Protein 9CKW (pdb70)

GO terms:
  GO:0005515 protein binding (F, IPI)
  GO:0097655 serpin family protein binding (F, IPI)

Sequence (212 aa):
IPEEYVDWRQKGAVTPVKNQGSCGSCWAFSAVVTIIEGIIKIRTGNLNEYSEQELLDCDRRSYGCNGGYPWSALQLVAQQYGIHYRNTYPYEGVVQRYCRSRREEKGPYYAAKTDGVRRQVQQPYNEGALLYSSIANNQPVSVVLEAAGKDFQQLYRRGGIFVVGPCCGNNKKVDHAVAAVGYGPNYILIKNSWGTGWGENGYIRIKRGTGNSSYGVCGLYTSSFYPVKN

Solvent-accessible surface area: 9536 Å² total; per-residue (Å²): 124,80,114,134,20,26,30,103,148,143,33,1,19,6,97,23,24,90,12,49,130,6,24,0,16,2,0,7,2,0,1,13,0,0,2,0,2,8,53,54,126,71,42,90,66,39,60,2,0,3,0,4,1,0,1,18,2,164,155,9,126,1,46,130,21,24,102,16,83,4,0,0,82,38,0,14,114,120,5,0,4,88,44,127,46,1,65,47,74,28,82,73,123,195,61,32,11,234,140,58,32,129,88,38,14,89,1,75,13,18,128,89,7,109,58,102,50,40,42,22,2,14,137,13,0,24,86,14,0,0,1,0,19,0,20,4,75,27,168,66,1,78,117,12,142,41,32,59,17,84,18,100,43,33,56,170,51,78,15,5,3,0,0,0,0,4,0,61,68,29,0,8,0,9,3,8,59,10,91,68,14,11,48,117,0,14,0,70,0,76,47,58,60,76,61,72,107,1,13,3,0,1,11,30,35,4,28,47,1,39,49,155

Foldseek 3Di:
DDQKFFVVVVVQADAAAALPQFQLQLLVLLQSQVQWVCCVVPVDGFGWASLLLLQPQPQFDRSVGGHNQSSLVVLQVARTAGCVLHPRDSGHDHNCQVVSDHHDGGFNHKDWFDFLDVVSVQVVLNVTKKKWWFACPDPCNVQAAEDADQDPADQPTDGIWIFNMAHNFWTKTAGRRALRHYPRRIHTYGDDPPGSCGRRSGRGIMMHTHHD

Radius of gyration: 15.85 Å; Cα contacts (8 Å, |Δi|>4): 559; chains: 1; bounding box: 43×38×35 Å

InterPro domains:
  IPR000169 Cysteine peptidase, cysteine active site [PS00139] (152-163)
  IPR000668 Peptidase C1A, papain C-terminal [PF00112] (134-342)
  IPR000668 Peptidase C1A, papain C-terminal [PR00705] (152-167)
  IPR000668 Peptidase C1A, papain C-terminal [PR00705] (292-302)
  IPR000668 Peptidase C1A, papain C-terminal [PR00705] (303-309)
  IPR000668 Peptidase C1A, papain C-terminal [SM00645] (134-343)
  IPR013128 Peptidase C1A [PTHR12411] (39-336)
  IPR013201 Cathepsin propeptide inhibitor domain (I29) [PF08246] (48-104)
  IPR013201 Cathepsin propeptide inhibitor domain (I29) [SM00848] (48-104)
  IPR025660 Cysteine peptidase, histidine active site [PS00639] (290-300)
  IPR025661 Cysteine peptidase, asparagine active site [PS00640] (303-322)
  IPR038765 Papain-like cysteine peptidase superfamily [SSF54001] (42-343)
  IPR039417 Papain-like cysteine endopeptidase [cd02248] (135-342)

Structure (mmCIF, N/CA/C/O backbone):
data_9CKW
#
_entry.id   9CKW
#
_cell.length_a   43.880
_cell.length_b   49.300
_cell.length_c   90.690
_cell.angle_alpha   90.000
_cell.angle_beta   90.000
_cell.angle_gamma   90.000
#
_symmetry.space_group_name_H-M   'P 21 21 21'
#
loop_
_entity.id
_entity.type
_entity.pdbx_description
1 polymer Papain
2 non-polymer METHANOL
3 non-polymer 'ethyl (3S)-3-hydroxy-4-({(2S)-4-methyl-1-[(3-methylbutyl)amino]-1-oxopentan-2-yl}amino)-4-oxobutanoate'
4 water water
#
loop_
_atom_site.group_PDB
_atom_site.id
_atom_site.type_symbol
_atom_site.label_atom_id
_atom_site.label_alt_id
_atom_site.label_comp_id
_atom_site.label_asym_id
_atom_site.label_entity_id
_atom_site.label_seq_id
_atom_site.pdbx_PDB_ins_code
_atom_site.Cartn_x
_atom_site.Cartn_y
_atom_site.Cartn_z
_atom_site.occupancy
_atom_site.B_iso_or_equiv
_atom_site.auth_seq_id
_atom_site.auth_comp_id
_atom_site.auth_asym_id
_atom_site.auth_atom_id
_atom_site.pdbx_PDB_model_num
ATOM 1 N N . ILE A 1 1 ? 22.81424 -11.98082 17.40073 1.000 12.55137 1 ILE A N 1
ATOM 2 C CA . ILE A 1 1 ? 22.42682 -10.99383 16.40137 1.000 10.39847 1 ILE A CA 1
ATOM 3 C C . ILE A 1 1 ? 23.64851 -10.16684 16.01141 1.000 10.35291 1 ILE A C 1
ATOM 4 O O . ILE A 1 1 ? 24.60889 -10.08350 16.78683 1.000 10.13093 1 ILE A O 1
ATOM 9 N N . PRO A 1 2 ? 23.64388 -9.58482 14.81365 1.000 10.90591 2 PRO A N 1
ATOM 10 C CA . PRO A 1 2 ? 24.86378 -8.95961 14.29537 1.000 10.69274 2 PRO A CA 1
ATOM 11 C C . PRO A 1 2 ? 25.04854 -7.53287 14.79341 1.000 10.40067 2 PRO A C 1
ATOM 12 O O . PRO A 1 2 ? 24.16887 -6.92659 15.39798 1.000 10.51521 2 PRO A O 1
ATOM 16 N N A GLU A 1 3 ? 26.24476 -7.01113 14.51311 0.588 10.35837 3 GLU A N 1
ATOM 17 N N B GLU A 1 3 ? 26.22922 -6.99183 14.50603 0.412 10.59273 3 GLU A N 1
ATOM 18 C CA A GLU A 1 3 ? 26.62641 -5.68146 14.97341 0.588 9.86304 3 GLU A CA 1
ATOM 19 C CA B GLU A 1 3 ? 26.58785 -5.67701 15.01846 0.412 10.40603 3 GLU A CA 1
ATOM 20 C C A GLU A 1 3 ? 25.83525 -4.58874 14.26310 0.588 9.49927 3 GLU A C 1
ATOM 21 C C B GLU A 1 3 ? 25.97990 -4.52892 14.21686 0.412 9.78370 3 GLU A C 1
ATOM 22 O O A GLU A 1 3 ? 25.49667 -3.56776 14.86989 0.588 9.65160 3 GLU A O 1
ATOM 23 O O B GLU A 1 3 ? 25.89989 -3.41117 14.73580 0.412 9.59584 3 GLU A O 1
ATOM 34 N N . TYR A 1 4 ? 25.54156 -4.77686 12.98079 1.000 9.98482 4 TYR A N 1
ATOM 35 C CA . TYR A 1 4 ? 24.82471 -3.78971 12.18189 1.000 10.49386 4 TYR A CA 1
ATOM 36 C C . TYR A 1 4 ? 23.59223 -4.42011 11.56294 1.000 11.00645 4 TYR A C 1
ATOM 37 O O . TYR A 1 4 ? 23.65164 -5.53587 11.04159 1.000 12.19592 4 TYR A O 1
ATOM 46 N N . VAL A 1 5 ? 22.48979 -3.67891 11.60558 1.000 8.45294 5 VAL A N 1
ATOM 47 C CA . VAL A 1 5 ? 21.27816 -3.98846 10.85709 1.000 8.95735 5 VAL A CA 1
ATOM 48 C C . VAL A 1 5 ? 20.81730 -2.70118 10.18837 1.000 9.30631 5 VAL A C 1
ATOM 49 O O . VAL A 1 5 ? 20.83177 -1.63531 10.81133 1.000 9.26717 5 VAL A O 1
ATOM 53 N N . ASP A 1 6 ? 20.43304 -2.78737 8.91235 1.000 10.02081 6 ASP A N 1
ATOM 54 C CA . ASP A 1 6 ? 19.86245 -1.62561 8.21559 1.000 9.30492 6 ASP A CA 1
ATOM 55 C C . ASP A 1 6 ? 18.90731 -2.16296 7.15384 1.000 8.88875 6 ASP A C 1
ATOM 56 O O . ASP A 1 6 ? 19.34537 -2.58633 6.08031 1.000 10.12209 6 ASP A O 1
ATOM 61 N N . TRP A 1 7 ? 17.60501 -2.13215 7.45818 1.000 8.00733 7 TRP A N 1
ATOM 62 C CA . TRP A 1 7 ? 16.61049 -2.65516 6.52692 1.000 8.51123 7 TRP A CA 1
ATOM 63 C C . TRP A 1 7 ? 16.53597 -1.86213 5.22251 1.000 9.34563 7 TRP A C 1
ATOM 64 O O . TRP A 1 7 ? 16.02337 -2.38841 4.22932 1.000 9.79686 7 TRP A O 1
ATOM 75 N N . ARG A 1 8 ? 17.05454 -0.62871 5.18135 1.000 8.48662 8 ARG A N 1
ATOM 76 C CA . ARG A 1 8 ? 17.13873 0.07475 3.89910 1.000 9.70329 8 ARG A CA 1
ATOM 77 C C . ARG A 1 8 ? 18.03068 -0.67664 2.91914 1.000 11.85324 8 ARG A C 1
ATOM 78 O O . ARG A 1 8 ? 17.76107 -0.69922 1.71455 1.000 13.73900 8 ARG A O 1
ATOM 86 N N . GLN A 1 9 ? 19.09002 -1.31010 3.42037 1.000 11.68628 9 GLN A N 1
ATOM 87 C CA . GLN A 1 9 ? 20.03192 -2.01417 2.55920 1.000 14.79684 9 GLN A CA 1
ATOM 88 C C . GLN A 1 9 ? 19.46250 -3.32117 2.02678 1.000 15.35689 9 GLN A C 1
ATOM 89 O O . GLN A 1 9 ? 19.98084 -3.85433 1.04058 1.000 17.77258 9 GLN A O 1
ATOM 95 N N . LYS A 1 10 ? 18.41272 -3.84432 2.65572 1.000 13.21479 10 LYS A N 1
ATOM 96 C CA . LYS A 1 10 ? 17.72033 -5.03941 2.19727 1.000 15.15048 10 LYS A CA 1
ATOM 97 C C . LYS A 1 10 ? 16.51544 -4.71092 1.32756 1.000 14.39567 10 LYS A C 1
ATOM 98 O O . LYS A 1 10 ? 15.72109 -5.60762 1.02283 1.000 16.88984 10 LYS A O 1
ATOM 104 N N . GLY A 1 11 ? 16.35002 -3.44654 0.94713 1.000 12.47039 11 GLY A N 1
ATOM 105 C CA . GLY A 1 11 ? 15.22828 -3.04994 0.12034 1.000 12.69789 11 GLY A CA 1
ATOM 106 C C . GLY A 1 11 ? 13.87634 -3.14022 0.79706 1.000 11.69406 11 GLY A C 1
ATOM 107 O O . GLY A 1 11 ? 12.86459 -3.33425 0.11273 1.000 12.08400 11 GLY A O 1
ATOM 108 N N . ALA A 1 12 ? 13.82153 -2.98882 2.12257 1.000 10.09692 12 ALA A N 1
ATOM 109 C CA . ALA A 1 12 ? 12.58356 -3.16959 2.86945 1.000 10.27229 12 ALA A CA 1
ATOM 110 C C . ALA A 1 12 ? 12.02039 -1.87266 3.43490 1.000 8.44133 12 ALA A C 1
ATOM 111 O O . ALA A 1 12 ? 11.11248 -1.92706 4.26890 1.000 9.23169 12 ALA A O 1
ATOM 113 N N . VAL A 1 13 ? 12.52847 -0.71221 3.01161 1.000 8.08114 13 VAL A N 1
ATOM 114 C CA . VAL A 1 13 ? 12.10630 0.58254 3.54146 1.000 7.96993 13 VAL A CA 1
ATOM 115 C C . VAL A 1 13 ? 11.81597 1.52101 2.37365 1.000 7.96437 13 VAL A C 1
ATOM 116 O O . VAL A 1 13 ? 12.65558 1.69319 1.48086 1.000 9.30517 13 VAL A O 1
ATOM 120 N N . THR A 1 14 ? 10.63873 2.13058 2.38765 1.000 7.39442 14 THR A N 1
ATOM 121 C CA . THR A 1 14 ? 10.21110 3.05399 1.34230 1.000 7.60036 14 THR A CA 1
ATOM 122 C C . THR A 1 14 ? 10.72399 4.45458 1.64778 1.000 8.26694 14 THR A C 1
ATOM 123 O O . THR A 1 14 ? 11.29327 4.70365 2.71645 1.000 8.58132 14 THR A O 1
ATOM 127 N N . PRO A 1 15 ? 10.56494 5.40316 0.71673 1.000 8.18696 15 PRO A N 1
ATOM 128 C CA . PRO A 1 15 ? 11.08619 6.75559 0.96287 1.000 8.09942 15 PRO A CA 1
ATOM 129 C C . PRO A 1 15 ? 10.45025 7.43603 2.17290 1.000 7.37025 15 PRO A C 1
ATOM 130 O O . PRO A 1 15 ? 9.37095 7.07109 2.65266 1.000 8.44633 15 PRO A O 1
ATOM 134 N N . VAL A 1 16 ? 11.14962 8.46696 2.65322 1.000 7.48942 16 VAL A N 1
ATOM 135 C CA . VAL A 1 16 ? 10.70117 9.23016 3.80880 1.000 6.97790 16 VAL A CA 1
ATOM 136 C C . VAL A 1 16 ? 9.51209 10.10722 3.43651 1.000 7.50944 16 VAL A C 1
ATOM 137 O O . VAL A 1 16 ? 9.47769 10.72374 2.35778 1.000 8.93476 16 VAL A O 1
ATOM 141 N N . LYS A 1 17 ? 8.54448 10.18660 4.35469 1.000 7.85141 17 LYS A N 1
ATOM 142 C CA . LYS A 1 17 ? 7.27541 10.88306 4.17958 1.000 8.86895 17 LYS A CA 1
ATOM 143 C C . LYS A 1 17 ? 7.21439 12.07162 5.13318 1.000 7.69789 17 LYS A C 1
ATOM 144 O O . LYS A 1 17 ? 7.99988 12.18360 6.07707 1.000 7.78653 17 LYS A O 1
ATOM 150 N N . ASN A 1 18 ? 6.24643 12.95797 4.89897 1.000 8.84870 18 ASN A N 1
ATOM 151 C CA . ASN A 1 18 ? 6.01310 14.10716 5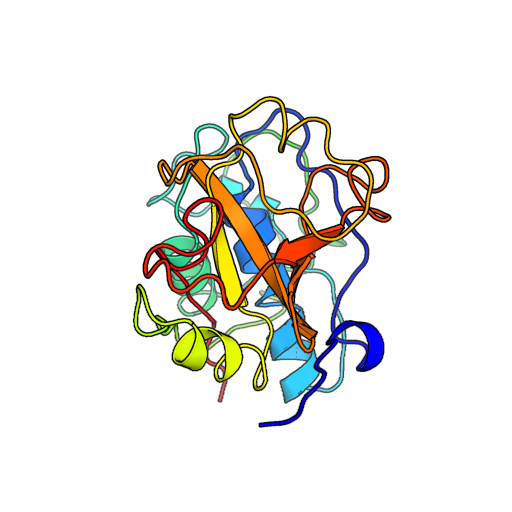.77202 1.000 9.15005 18 ASN A CA 1
ATOM 152 C C . ASN A 1 18 ? 4.55646 14.09464 6.22167 1.000 8.73155 18 ASN A C 1
ATOM 153 O O . ASN A 1 18 ? 3.65177 14.23667 5.39739 1.000 10.64193 18 ASN A O 1
ATOM 158 N N . GLN A 1 19 ? 4.32210 13.91851 7.52452 1.000 7.61335 19 GLN A N 1
ATOM 159 C CA . GLN A 1 19 ? 2.95316 13.90465 8.04022 1.000 8.07286 19 GLN A CA 1
ATOM 160 C C . GLN A 1 19 ? 2.32075 15.28746 8.08398 1.000 8.52399 19 GLN A C 1
ATOM 161 O O . GLN A 1 19 ? 1.09577 15.38659 8.24467 1.000 8.95525 19 GLN A O 1
ATOM 167 N N . GLY A 1 20 ? 3.11373 16.35001 7.97048 1.000 9.08174 20 GLY A N 1
ATOM 168 C CA . GLY A 1 20 ? 2.54342 17.67878 8.03929 1.000 9.30333 20 GLY A CA 1
ATOM 169 C C . GLY A 1 20 ? 2.08633 18.00708 9.44677 1.000 10.21981 20 GLY A C 1
ATOM 170 O O . GLY A 1 20 ? 2.57938 17.45919 10.43773 1.000 12.56261 20 GLY A O 1
ATOM 171 N N . SER A 1 21 ? 1.10283 18.89872 9.53482 1.000 11.49142 21 SER A N 1
ATOM 172 C CA . SER A 1 21 ? 0.63012 19.35945 10.83754 1.000 14.01526 21 SER A CA 1
ATOM 173 C C . SER A 1 21 ? -0.27444 18.35466 11.54407 1.000 13.17528 21 SER A C 1
ATOM 174 O O . SER A 1 21 ? -0.50554 18.49055 12.75181 1.000 16.93695 21 SER A O 1
ATOM 177 N N . CYS A 1 22 ? -0.76188 17.34570 10.83445 1.000 11.66300 22 CYS A N 1
ATOM 178 C CA . CYS A 1 22 ? -1.66474 16.35412 11.40548 1.000 11.46459 22 CYS A CA 1
ATOM 179 C C . CYS A 1 22 ? -0.91276 15.43757 12.36533 1.000 10.27665 22 CYS A C 1
ATOM 180 O O . CYS A 1 22 ? 0.18613 14.97316 12.05927 1.000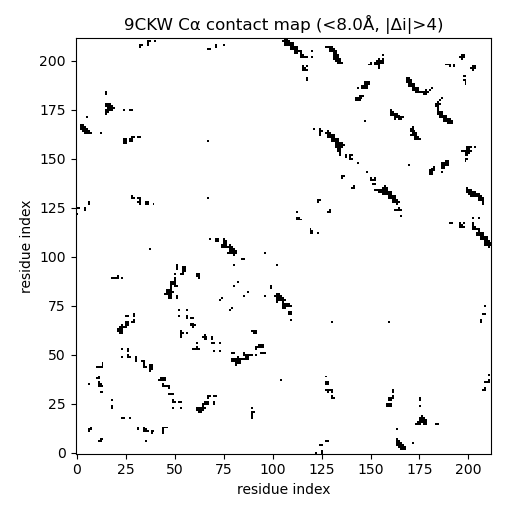 11.16263 22 CYS A O 1
ATOM 183 N N . GLY A 1 23 ? -1.52143 15.15655 13.52580 1.000 9.20079 23 GLY A N 1
ATOM 184 C CA . GLY A 1 23 ? -0.94007 14.23404 14.49274 1.000 8.59906 23 GLY A CA 1
ATOM 185 C C . GLY A 1 23 ? -1.15564 12.77240 14.13806 1.000 8.85245 23 GLY A C 1
ATOM 186 O O . GLY A 1 23 ? -1.81562 12.02876 14.87701 1.000 9.22348 23 GLY A O 1
ATOM 187 N N . SER A 1 24 ? -0.58357 12.35368 13.00865 1.000 7.62927 24 SER A N 1
ATOM 188 C CA . SER A 1 24 ? -0.79623 11.03500 12.42699 1.000 7.93630 24 SER A CA 1
ATOM 189 C C . SER A 1 24 ? 0.43086 10.13529 12.53296 1.000 7.00917 24 SER A C 1
ATOM 190 O O . SER A 1 24 ? 0.49175 9.10412 11.86007 1.000 7.10953 24 SER A O 1
ATOM 193 N N . CYS A 1 25 ? 1.40719 10.50284 13.36566 1.000 7.51971 25 CYS A N 1
ATOM 194 C CA . CYS A 1 25 ? 2.65271 9.73961 13.47638 1.000 7.36910 25 CYS A CA 1
ATOM 195 C C . CYS A 1 25 ? 2.40725 8.26657 13.75340 1.000 7.38636 25 CYS A C 1
ATOM 196 O O . CYS A 1 25 ? 3.15547 7.40789 13.27274 1.000 7.98101 25 CYS A O 1
ATOM 199 N N . TRP A 1 26 ? 1.38640 7.96683 14.55760 1.000 7.10184 26 TRP A N 1
ATOM 200 C CA . TRP A 1 26 ? 1.06358 6.58661 14.89911 1.000 6.76358 26 TRP A CA 1
ATOM 201 C C . TRP A 1 26 ? 0.76599 5.76031 13.65470 1.000 6.76871 26 TRP A C 1
ATOM 202 O O . TRP A 1 26 ? 1.13007 4.57883 13.58620 1.000 7.55205 26 TRP A O 1
ATOM 213 N N . ALA A 1 27 ? 0.10492 6.36798 12.65923 1.000 6.48674 27 ALA A N 1
ATOM 214 C CA . ALA A 1 27 ? -0.21206 5.66633 11.41795 1.000 6.67156 27 ALA A CA 1
ATOM 215 C C . ALA A 1 27 ? 1.01695 5.52020 10.52372 1.000 7.01714 27 ALA A C 1
ATOM 216 O O . ALA A 1 27 ? 1.20167 4.47293 9.88356 1.000 7.40012 27 ALA A O 1
ATOM 218 N N . PHE A 1 28 ? 1.85689 6.56137 10.45675 1.000 6.22975 28 PHE A N 1
ATOM 219 C CA . PHE A 1 28 ? 3.09821 6.47069 9.69277 1.000 7.10503 28 PHE A CA 1
ATOM 220 C C . PHE A 1 28 ? 3.99878 5.38295 10.26135 1.000 6.91847 28 PHE A C 1
ATOM 221 O O . PHE A 1 28 ? 4.54233 4.55805 9.51750 1.000 6.86823 28 PHE A O 1
ATOM 229 N N . SER A 1 29 ? 4.13161 5.35014 11.59088 1.000 6.77563 29 SER A N 1
ATOM 230 C CA . SER A 1 29 ? 4.94760 4.34360 12.26410 1.000 7.31147 29 SER A CA 1
ATOM 231 C C . SER A 1 29 ? 4.46391 2.93380 11.93456 1.000 7.40371 29 SER A C 1
ATOM 232 O O . SER A 1 29 ? 5.25964 2.05734 11.56201 1.000 7.74689 29 SER A O 1
ATOM 235 N N . ALA A 1 30 ? 3.15311 2.69486 12.06648 1.000 7.41948 30 ALA A N 1
ATOM 236 C CA . ALA A 1 30 ? 2.61094 1.37231 11.76816 1.000 6.92970 30 ALA A CA 1
ATOM 237 C C . ALA A 1 30 ? 2.86736 0.97965 10.31607 1.000 7.03742 30 ALA A C 1
ATOM 238 O O . ALA A 1 30 ? 3.26796 -0.15658 10.03336 1.000 7.74888 30 ALA A O 1
ATOM 240 N N . VAL A 1 31 ? 2.65821 1.91335 9.38056 1.000 7.31037 31 VAL A N 1
ATOM 241 C CA . VAL A 1 31 ? 2.85619 1.60892 7.96123 1.000 7.41506 31 VAL A CA 1
ATOM 242 C C . VAL A 1 31 ? 4.29807 1.19212 7.65670 1.000 7.27225 31 VAL A C 1
ATOM 243 O O . VAL A 1 31 ? 4.52172 0.27477 6.85766 1.000 7.36579 31 VAL A O 1
ATOM 247 N N . VAL A 1 32 ? 5.29854 1.84576 8.27262 1.000 6.79458 32 VAL A N 1
ATOM 248 C CA . VAL A 1 32 ? 6.68453 1.43231 8.02772 1.000 7.00291 32 VAL A CA 1
ATOM 249 C C . VAL A 1 32 ? 6.84923 -0.04598 8.34807 1.000 7.25713 32 VAL A C 1
ATOM 250 O O . VAL A 1 32 ? 7.49970 -0.79195 7.60406 1.000 7.01200 32 VAL A O 1
ATOM 254 N N . THR A 1 33 ? 6.25921 -0.49773 9.45690 1.000 7.56722 33 THR A N 1
ATOM 255 C CA . THR A 1 33 ? 6.45383 -1.89281 9.83927 1.000 7.38676 33 THR A CA 1
ATOM 256 C C . THR A 1 33 ? 5.73076 -2.83794 8.88623 1.000 7.48865 33 THR A C 1
ATOM 257 O O . THR A 1 33 ? 6.19704 -3.95969 8.65719 1.000 7.45746 33 THR A O 1
ATOM 261 N N A ILE A 1 34 ? 4.58459 -2.41227 8.34698 0.608 6.71820 34 ILE A N 1
ATOM 262 N N B ILE A 1 34 ? 4.60368 -2.40739 8.31687 0.392 7.09997 34 ILE A N 1
ATOM 263 C CA A ILE A 1 34 ? 3.87047 -3.21691 7.36028 0.608 8.21007 34 ILE A CA 1
ATOM 264 C CA B ILE A 1 34 ? 3.88975 -3.25299 7.36597 0.392 8.15451 34 ILE A CA 1
ATOM 265 C C A ILE A 1 34 ? 4.68864 -3.32900 6.08385 0.608 8.88677 34 ILE A C 1
ATOM 266 C C B ILE A 1 34 ? 4.64264 -3.32537 6.04398 0.392 8.98316 34 ILE A C 1
ATOM 267 O O A ILE A 1 34 ? 4.90028 -4.42871 5.55674 0.608 8.77645 34 ILE A O 1
ATOM 268 O O B ILE A 1 34 ? 4.76210 -4.39964 5.44163 0.392 9.75892 34 ILE A O 1
ATOM 277 N N . GLU A 1 35 ? 5.16877 -2.18898 5.57424 1.000 8.52909 35 GLU A N 1
ATOM 278 C CA . GLU A 1 35 ? 5.99125 -2.20083 4.36673 1.000 9.05124 35 GLU A CA 1
ATOM 279 C C . GLU A 1 35 ? 7.17862 -3.13865 4.53641 1.000 9.66974 35 GLU A C 1
ATOM 280 O O . GLU A 1 35 ? 7.52783 -3.88481 3.61639 1.000 10.29400 35 GLU A O 1
ATOM 286 N N . GLY A 1 36 ? 7.77386 -3.14196 5.73049 1.000 8.14979 36 GLY A N 1
ATOM 287 C CA . GLY A 1 36 ? 8.92153 -3.99869 5.98184 1.000 8.89482 36 GLY A CA 1
ATOM 288 C C . GLY A 1 36 ? 8.56669 -5.47373 6.00310 1.000 9.25280 36 GLY A C 1
ATOM 289 O O . GLY A 1 36 ? 9.22804 -6.28757 5.35321 1.000 9.91449 36 GLY A O 1
ATOM 290 N N . ILE A 1 37 ? 7.53784 -5.84629 6.77078 1.000 9.00888 37 ILE A N 1
ATOM 291 C CA . ILE A 1 37 ? 7.21501 -7.26540 6.90785 1.000 10.21934 37 ILE A CA 1
ATOM 292 C C . ILE A 1 37 ? 6.71109 -7.85425 5.59212 1.000 10.52718 37 ILE A C 1
ATOM 293 O O . ILE A 1 37 ? 6.96780 -9.02859 5.29938 1.000 10.96221 37 ILE A O 1
ATOM 298 N N . ILE A 1 38 ? 6.00607 -7.06829 4.77304 1.000 10.23682 38 ILE A N 1
ATOM 299 C CA . ILE A 1 38 ? 5.56286 -7.59258 3.48204 1.000 11.15793 38 ILE A CA 1
ATOM 300 C C . ILE A 1 38 ? 6.75081 -7.83566 2.55944 1.000 11.74424 38 ILE A C 1
ATOM 301 O O . ILE A 1 38 ? 6.78875 -8.83489 1.83110 1.000 13.05705 38 ILE A O 1
ATOM 306 N N . LYS A 1 39 ? 7.74416 -6.93743 2.57274 1.000 10.63577 39 LYS A N 1
ATOM 307 C CA . LYS A 1 39 ? 8.95287 -7.17726 1.78407 1.000 10.63869 39 LYS A CA 1
ATOM 308 C C . LYS A 1 39 ? 9.67791 -8.43353 2.25732 1.000 11.66983 39 LYS A C 1
ATOM 309 O O . LYS A 1 39 ? 10.08972 -9.27015 1.44620 1.000 12.65282 39 LYS A O 1
ATOM 315 N N . ILE A 1 40 ? 9.82807 -8.58487 3.57474 1.000 11.91528 40 ILE A N 1
ATOM 316 C CA . ILE A 1 40 ? 10.53498 -9.73370 4.13587 1.000 12.26976 40 ILE A CA 1
ATOM 317 C C . ILE A 1 40 ? 9.84875 -11.03555 3.74866 1.000 14.29577 40 ILE A C 1
ATOM 318 O O . ILE A 1 40 ? 10.50858 -12.01467 3.38482 1.000 16.09008 40 ILE A O 1
ATOM 323 N N . ARG A 1 41 ? 8.51798 -11.06097 3.79160 1.000 14.47535 41 ARG A N 1
ATOM 324 C CA . ARG A 1 41 ? 7.77658 -12.29459 3.54988 1.000 16.30835 41 ARG A CA 1
ATOM 325 C C . ARG A 1 41 ? 7.51066 -12.58032 2.07788 1.000 17.87460 41 ARG A C 1
ATOM 326 O O . ARG A 1 41 ? 7.48738 -13.75172 1.68795 1.000 17.99042 41 ARG A O 1
ATOM 334 N N . THR A 1 42 ? 7.29247 -11.55211 1.25074 1.000 18.85312 42 THR A N 1
ATOM 335 C CA . THR A 1 42 ? 6.88694 -11.75419 -0.13896 1.000 19.47696 42 THR A CA 1
ATOM 336 C C . THR A 1 42 ? 7.95062 -11.38095 -1.15744 1.000 19.97093 42 THR A C 1
ATOM 337 O O . THR A 1 42 ? 7.82277 -11.76490 -2.32638 1.000 22.55710 42 THR A O 1
ATOM 341 N N . GLY A 1 43 ? 8.97704 -10.63855 -0.75721 1.000 18.80095 43 GLY A N 1
ATOM 342 C CA . GLY A 1 43 ? 9.98733 -10.17934 -1.68270 1.000 18.37740 43 GLY A CA 1
ATOM 343 C C . GLY A 1 43 ? 9.67270 -8.87227 -2.37894 1.000 18.37837 43 GLY A C 1
ATOM 344 O O . GLY A 1 43 ? 10.52202 -8.37207 -3.12672 1.000 18.93984 43 GLY A O 1
ATOM 345 N N . ASN A 1 44 ? 8.49146 -8.29887 -2.15973 1.000 17.27050 44 ASN A N 1
ATOM 346 C CA . ASN A 1 44 ? 8.07034 -7.08067 -2.84272 1.000 16.67713 44 ASN A CA 1
ATOM 347 C C . ASN A 1 44 ? 7.95283 -5.92708 -1.85340 1.000 14.37373 44 ASN A C 1
ATOM 348 O O . ASN A 1 44 ? 7.33689 -6.07116 -0.78985 1.000 14.36413 44 ASN A O 1
ATOM 353 N N . LEU A 1 45 ? 8.52494 -4.78002 -2.21881 1.000 12.14254 45 LEU A N 1
ATOM 354 C CA . LEU A 1 45 ? 8.41922 -3.54867 -1.44121 1.000 11.27324 45 LEU A CA 1
ATOM 355 C C . LEU A 1 45 ? 7.32400 -2.67217 -2.03476 1.000 11.52533 45 LEU A C 1
ATOM 356 O O . LEU A 1 45 ? 7.42521 -2.24656 -3.19002 1.000 12.49332 45 LEU A O 1
ATOM 361 N N . ASN A 1 46 ? 6.29737 -2.38267 -1.23926 1.000 10.61955 46 ASN A N 1
ATOM 362 C CA . ASN A 1 46 ? 5.18954 -1.53426 -1.65256 1.000 10.76682 46 ASN A CA 1
ATOM 363 C C . ASN A 1 46 ? 4.97086 -0.48074 -0.58025 1.000 10.15361 46 ASN A C 1
ATOM 364 O O . ASN A 1 46 ? 5.39179 -0.64982 0.56278 1.000 11.45258 46 ASN A O 1
ATOM 369 N N . GLU A 1 47 ? 4.32091 0.61593 -0.96033 1.000 9.60885 47 GLU A N 1
ATOM 370 C CA . GLU A 1 47 ? 3.86792 1.63059 -0.01683 1.000 9.19315 47 GLU A CA 1
ATOM 371 C C . GLU A 1 47 ? 2.41471 1.37607 0.35510 1.000 8.16971 47 GLU A C 1
ATOM 372 O O . GLU A 1 47 ? 1.58200 1.09292 -0.51301 1.000 9.98571 47 GLU A O 1
ATOM 378 N N . TYR A 1 48 ? 2.11521 1.48128 1.64896 1.000 8.42573 48 TYR A N 1
ATOM 379 C CA . TYR A 1 48 ? 0.77080 1.25897 2.16727 1.000 7.75255 48 TYR A CA 1
ATOM 380 C C . TYR A 1 48 ? 0.20659 2.53826 2.78680 1.000 7.71312 48 TYR A C 1
ATOM 381 O O . TYR A 1 48 ? 0.90357 3.54501 2.95984 1.000 8.56777 48 TYR A O 1
ATOM 390 N N . SER A 1 49 ? -1.08024 2.49448 3.13111 1.000 7.87429 49 SER A N 1
ATOM 391 C CA . SER A 1 49 ? -1.86713 3.70999 3.34369 1.000 6.98186 49 SER A CA 1
ATOM 392 C C . SER A 1 49 ? -1.90735 4.15858 4.80989 1.000 6.42491 49 SER A C 1
ATOM 393 O O . SER A 1 49 ? -2.62688 3.57217 5.62686 1.000 7.32406 49 SER A O 1
ATOM 396 N N . GLU A 1 50 ? -1.20135 5.25314 5.12516 1.000 7.33439 50 GLU A N 1
ATOM 397 C CA . GLU A 1 50 ? -1.39046 5.91530 6.41729 1.000 7.19102 50 GLU A CA 1
ATOM 398 C C . GLU A 1 50 ? -2.79161 6.49684 6.54308 1.000 7.08563 50 GLU A C 1
ATOM 399 O O . GLU A 1 50 ? -3.37899 6.47343 7.63038 1.000 7.35890 50 GLU A O 1
ATOM 405 N N . GLN A 1 51 ? -3.32092 7.05798 5.45238 1.000 7.28926 51 GLN A N 1
ATOM 406 C CA . GLN A 1 51 ? -4.61685 7.72407 5.49921 1.000 6.60384 51 GLN A CA 1
ATOM 407 C C . GLN A 1 51 ? -5.72346 6.75689 5.89133 1.000 7.10847 51 GLN A C 1
ATOM 408 O O . GLN A 1 51 ? -6.66062 7.12939 6.60797 1.000 7.33706 51 GLN A O 1
ATOM 414 N N . GLU A 1 52 ? -5.64486 5.51717 5.40333 1.000 6.55764 52 GLU A N 1
ATOM 415 C CA . GLU A 1 52 ? -6.64418 4.51506 5.74817 1.000 7.07309 52 GLU A CA 1
ATOM 416 C C . GLU A 1 52 ? -6.67839 4.27289 7.25108 1.000 7.11491 52 GLU A C 1
ATOM 417 O O . GLU A 1 52 ? -7.75650 4.16163 7.84388 1.000 7.59876 52 GLU A O 1
ATOM 423 N N . LEU A 1 53 ? -5.51121 4.18087 7.88702 1.000 6.86924 53 LEU A N 1
ATOM 424 C CA . LEU A 1 53 ? -5.49398 4.00999 9.33645 1.000 7.02772 53 LEU A CA 1
ATOM 425 C C . LEU A 1 53 ? -6.04060 5.24955 10.02790 1.000 6.55757 53 LEU A C 1
ATOM 426 O O . LEU A 1 53 ? -6.83822 5.14594 10.96971 1.000 6.89735 53 LEU A O 1
ATOM 431 N N . LEU A 1 54 ? -5.63383 6.42829 9.55471 1.000 7.25586 54 LEU A N 1
ATOM 432 C CA . LEU A 1 54 ? -6.14192 7.69077 10.08246 1.000 7.85157 54 LEU A CA 1
ATOM 433 C C . LEU A 1 54 ? -7.66933 7.73443 10.06097 1.000 6.99799 54 LEU A C 1
ATOM 434 O O . LEU A 1 54 ? -8.31071 8.09816 11.05720 1.000 8.11235 54 LEU A O 1
ATOM 439 N N . ASP A 1 55 ? -8.27131 7.35841 8.92415 1.000 7.08766 55 ASP A N 1
ATOM 440 C CA . ASP A 1 55 ? -9.72007 7.43154 8.76725 1.000 6.76695 55 ASP A CA 1
ATOM 441 C C . ASP A 1 55 ? -10.43710 6.31163 9.50881 1.000 7.06055 55 ASP A C 1
ATOM 442 O O . ASP A 1 55 ? -11.55132 6.51700 10.00103 1.000 8.77012 55 ASP A O 1
ATOM 447 N N . CYS A 1 56 ? -9.85376 5.10886 9.54903 1.000 7.35432 56 CYS A N 1
ATOM 448 C CA . CYS A 1 56 ? -10.60797 3.90215 9.88190 1.000 8.49893 56 CYS A CA 1
ATOM 449 C C . CYS A 1 56 ? -10.37333 3.36845 11.29131 1.000 7.27112 56 CYS A C 1
ATOM 450 O O . CYS A 1 56 ? -11.17201 2.54715 11.75497 1.000 9.18016 56 CYS A O 1
ATOM 453 N N . ASP A 1 57 ? -9.32116 3.79788 11.98684 1.000 7.62489 57 ASP A N 1
ATOM 454 C CA . ASP A 1 57 ? -9.02602 3.25068 13.31581 1.000 7.45773 57 ASP A CA 1
ATOM 455 C C . ASP A 1 57 ? -9.86753 3.97252 14.36795 1.000 8.45669 57 ASP A C 1
ATOM 456 O O . ASP A 1 57 ? -9.53493 5.08032 14.79768 1.000 8.69775 57 ASP A O 1
ATOM 461 N N . ARG A 1 58 ? -10.95344 3.32854 14.80758 1.000 9.10145 58 ARG A N 1
ATOM 462 C CA . ARG A 1 58 ? -11.85371 3.92070 15.79248 1.000 8.26430 58 ARG A CA 1
ATOM 463 C C . ARG A 1 58 ? -11.29821 3.88494 17.20813 1.000 9.21977 58 ARG A C 1
ATOM 464 O O . ARG A 1 58 ? -11.93476 4.43325 18.11802 1.000 11.16542 58 ARG A O 1
ATOM 472 N N . ARG A 1 59 ? -10.14682 3.25157 17.42166 1.000 9.37121 59 ARG A N 1
ATOM 473 C CA . ARG A 1 59 ? -9.46855 3.33060 18.70779 1.000 10.27637 59 ARG A CA 1
ATOM 474 C C . ARG A 1 59 ? -8.51799 4.51403 18.79645 1.000 9.82907 59 ARG A C 1
ATOM 475 O O . ARG A 1 59 ? -8.07523 4.84804 19.89889 1.000 12.5233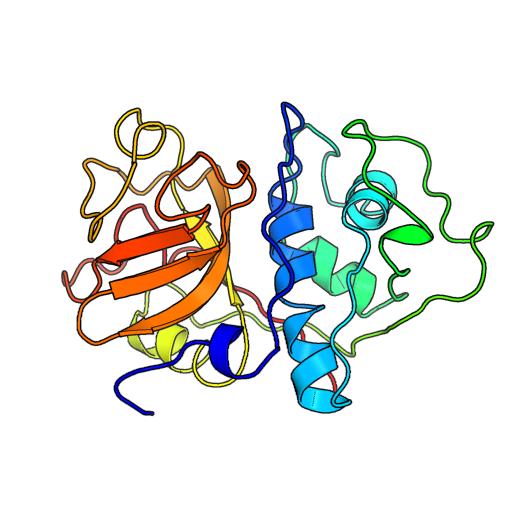5 59 ARG A O 1
ATOM 483 N N . SER A 1 60 ? -8.18350 5.13631 17.66403 1.000 8.35494 60 SER A N 1
ATOM 484 C CA . SER A 1 60 ? -7.29921 6.28548 17.62367 1.000 8.89303 60 SER A CA 1
ATOM 485 C C . SER A 1 60 ? -8.11781 7.55049 17.39116 1.000 8.89212 60 SER A C 1
ATOM 486 O O . SER A 1 60 ? -9.33763 7.50081 17.23331 1.000 9.90293 60 SER A O 1
ATOM 489 N N . TYR A 1 61 ? -7.43218 8.69612 17.35367 1.000 8.31035 61 TYR A N 1
ATOM 490 C CA . TYR A 1 61 ? -8.08185 10.00584 17.40450 1.000 8.46586 61 TYR A CA 1
ATOM 491 C C . TYR A 1 61 ? -7.76524 10.84409 16.17044 1.000 8.51748 61 TYR A C 1
ATOM 492 O O . TYR A 1 61 ? -7.67719 12.07017 16.24924 1.000 9.40142 61 TYR A O 1
ATOM 501 N N . GLY A 1 62 ? -7.59402 10.19566 15.02472 1.000 9.16592 62 GLY A N 1
ATOM 502 C CA . GLY A 1 62 ? -7.36042 10.94875 13.79969 1.000 9.15540 62 GLY A CA 1
ATOM 503 C C . GLY A 1 62 ? -6.09493 11.78590 13.86757 1.000 9.34814 62 GLY A C 1
ATOM 504 O O . GLY A 1 62 ? -5.00603 11.29631 14.19098 1.000 9.16519 62 GLY A O 1
ATOM 505 N N . CYS A 1 63 ? -6.23563 13.07111 13.55310 1.000 9.60227 63 CYS A N 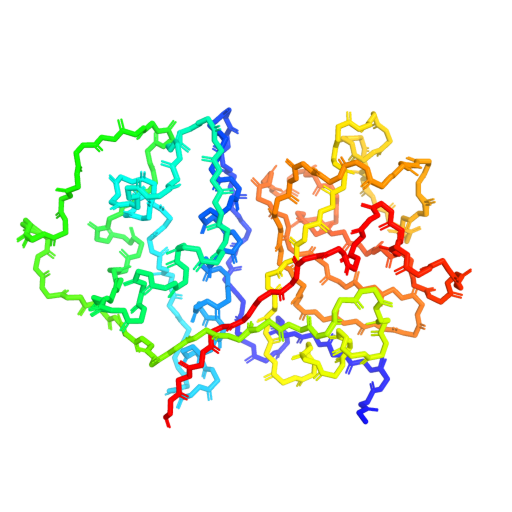1
ATOM 506 C CA . CYS A 1 63 ? -5.11027 13.99314 13.59992 1.000 9.16737 63 CYS A CA 1
ATOM 507 C C . CYS A 1 63 ? -4.79060 14.46176 15.00785 1.000 9.74403 63 CYS A C 1
ATOM 508 O O . CYS A 1 63 ? -3.86844 15.27123 15.17557 1.000 10.77226 63 CYS A O 1
ATOM 511 N N . ASN A 1 64 ? -5.51558 13.96863 16.01144 1.000 10.26803 64 ASN A N 1
ATOM 512 C CA . ASN A 1 64 ? -5.21281 14.27296 17.40045 1.000 10.14104 64 ASN A CA 1
ATOM 513 C C . ASN A 1 64 ? -4.51337 13.12010 18.10799 1.000 9.95875 64 ASN A C 1
ATOM 514 O O . ASN A 1 64 ? -4.59296 13.01343 19.33551 1.000 12.55861 64 ASN A O 1
ATOM 519 N N . GLY A 1 65 ? -3.83505 12.25537 17.36588 1.000 9.12474 65 GLY A N 1
ATOM 520 C CA . GLY A 1 65 ? -3.01933 11.21817 17.95919 1.000 9.27560 65 GLY A CA 1
ATOM 521 C C . GLY A 1 65 ? -3.69084 9.85929 17.90686 1.000 7.73530 65 GLY A C 1
ATOM 522 O O . GLY A 1 65 ? -4.84825 9.70772 17.50926 1.000 8.97164 65 GLY A O 1
ATOM 523 N N . GLY A 1 66 ? -2.93760 8.84779 18.32069 1.000 8.49732 66 GLY A N 1
ATOM 524 C CA . GLY A 1 66 ? -3.42512 7.48711 18.19291 1.000 8.17279 66 GLY A CA 1
ATOM 525 C C . GLY A 1 66 ? -2.40027 6.48316 18.66874 1.000 9.08753 66 GLY A C 1
ATOM 526 O O . GLY A 1 66 ? -1.41770 6.83433 19.33229 1.000 10.04719 66 GLY A O 1
ATOM 527 N N . TYR A 1 67 ? -2.63981 5.21852 18.31711 1.000 8.72258 67 TYR A N 1
ATOM 528 C CA . TYR A 1 67 ? -1.88985 4.09775 18.88883 1.000 8.30721 67 TYR A CA 1
ATOM 529 C C . TYR A 1 67 ? -1.33902 3.20517 17.78790 1.000 8.21968 67 TYR A C 1
ATOM 530 O O . TYR A 1 67 ? -2.12929 2.62717 17.01748 1.000 8.70228 67 TYR A O 1
ATOM 539 N N . PRO A 1 68 ? -0.01721 3.02586 17.69590 1.000 8.24940 68 PRO A N 1
ATOM 540 C CA . PRO A 1 68 ? 0.51624 2.01751 16.76591 1.000 8.28509 68 PRO A CA 1
ATOM 541 C C . PRO A 1 68 ? -0.10060 0.64063 16.95255 1.000 8.34205 68 PRO A C 1
ATOM 542 O O . PRO A 1 68 ? -0.36102 -0.04463 15.95527 1.000 8.71236 68 PRO A O 1
ATOM 546 N N . TRP A 1 69 ? -0.35195 0.21921 18.19758 1.000 7.86626 69 TRP A N 1
ATOM 547 C CA . TRP A 1 69 ? -0.91483 -1.11045 18.42076 1.000 8.19579 69 TRP A CA 1
ATOM 548 C C . TRP A 1 69 ? -2.27168 -1.27192 17.73926 1.000 8.78412 69 TRP A C 1
ATOM 549 O O . TRP A 1 69 ? -2.53082 -2.29528 17.09526 1.000 9.13133 69 TRP A O 1
ATOM 560 N N . SER A 1 70 ? -3.16701 -0.28398 17.89091 1.000 7.99328 70 SER A N 1
ATOM 561 C CA . SER A 1 70 ? -4.50260 -0.44592 17.31489 1.000 7.88637 70 SER A CA 1
ATOM 562 C C . SER A 1 70 ? -4.45913 -0.35585 15.79392 1.000 7.98142 70 SER A C 1
ATOM 563 O O . SER A 1 70 ? -5.23752 -1.03102 15.10826 1.000 8.99105 70 SER A O 1
ATOM 566 N N . ALA A 1 71 ? -3.53759 0.43980 15.24922 1.000 7.46388 71 ALA A N 1
ATOM 567 C CA . ALA A 1 71 ? -3.35061 0.46793 13.80380 1.000 7.92418 71 ALA A CA 1
ATOM 568 C C . ALA A 1 71 ? -2.91319 -0.89753 13.28905 1.000 7.60030 71 ALA A C 1
ATOM 569 O O . ALA A 1 71 ? -3.45220 -1.40639 12.29933 1.000 8.16267 71 ALA A O 1
ATOM 571 N N . LEU A 1 72 ? -1.94842 -1.52194 13.96892 1.000 8.14442 72 LEU A N 1
ATOM 572 C CA . LEU A 1 72 ? -1.48990 -2.83852 13.53602 1.000 8.17691 72 LEU A CA 1
ATOM 573 C C . LEU A 1 72 ? -2.56651 -3.90563 13.73964 1.000 7.98651 72 LEU A C 1
ATOM 574 O O . LEU A 1 72 ? -2.68009 -4.84221 12.93908 1.000 9.07694 72 LEU A O 1
ATOM 579 N N . GLN A 1 73 ? -3.36593 -3.78638 14.80784 1.000 8.17123 73 GLN A N 1
ATOM 580 C CA . GLN A 1 73 ? -4.47691 -4.71134 15.01628 1.000 9.58391 73 GLN A CA 1
ATOM 581 C C . GLN A 1 73 ? -5.49412 -4.60012 13.88661 1.000 8.90919 73 GLN A C 1
ATOM 582 O O . GLN A 1 73 ? -6.03639 -5.61016 13.42551 1.000 10.30698 73 GLN A O 1
ATOM 588 N N . LEU A 1 74 ? -5.73079 -3.38416 13.39623 1.000 9.01359 74 LEU A N 1
ATOM 589 C CA . LEU A 1 74 ? -6.68824 -3.19614 12.31140 1.000 10.47953 74 LEU A CA 1
ATOM 590 C C . LEU A 1 74 ? -6.20735 -3.87650 11.03643 1.000 10.34263 74 LEU A C 1
ATOM 591 O O . LEU A 1 74 ? -7.00229 -4.48753 10.31243 1.000 11.63118 74 LEU A O 1
ATOM 596 N N . VAL A 1 75 ? -4.90661 -3.78384 10.74591 1.000 9.87118 75 VAL A N 1
ATOM 597 C CA . VAL A 1 75 ? -4.36513 -4.42372 9.55348 1.000 10.53666 75 VAL A CA 1
ATOM 598 C C . VAL A 1 75 ? -4.43017 -5.94065 9.66415 1.000 10.87907 75 VAL A C 1
ATOM 599 O O . VAL A 1 75 ? -4.61720 -6.63406 8.65806 1.000 13.18405 75 VAL A O 1
ATOM 603 N N . ALA A 1 76 ? -4.28418 -6.48569 10.87447 1.000 10.61263 76 ALA A N 1
ATOM 604 C CA . ALA A 1 76 ? -4.41831 -7.93028 11.05392 1.000 11.23398 76 ALA A CA 1
ATOM 605 C C . ALA A 1 76 ? -5.86434 -8.39538 10.91449 1.000 11.44493 76 ALA A C 1
ATOM 606 O O . ALA A 1 76 ? -6.10997 -9.52055 10.45823 1.000 12.75671 76 ALA A O 1
ATOM 608 N N A GLN A 1 77 ? -6.82942 -7.56434 11.32107 0.721 10.69095 77 GLN A N 1
ATOM 609 N N B GLN A 1 77 ? -6.83298 -7.55450 11.27760 0.279 11.58136 77 GLN A N 1
ATOM 610 C CA A GLN A 1 77 ? -8.22753 -7.97330 11.23758 0.721 12.66797 77 GLN A CA 1
ATOM 611 C CA B GLN A 1 77 ? -8.22682 -7.98201 11.26444 0.279 12.57768 77 GLN A CA 1
ATOM 612 C C A GLN A 1 77 ? -8.77069 -7.82067 9.82556 0.721 12.59092 77 GLN A C 1
ATOM 613 C C B GLN A 1 77 ? -8.95827 -7.65135 9.96620 0.279 12.34095 77 GLN A C 1
ATOM 614 O O A GLN A 1 77 ? -9.48789 -8.69833 9.33011 0.721 12.75538 77 GLN A O 1
ATOM 615 O O B GLN A 1 77 ? -9.98968 -8.27097 9.68153 0.279 12.11859 77 GLN A O 1
ATOM 626 N N . TYR A 1 78 ? -8.44644 -6.71215 9.16877 1.000 11.70666 78 TYR A N 1
ATOM 627 C CA . TYR A 1 78 ? -9.04183 -6.38085 7.88202 1.000 12.01026 78 TYR A CA 1
ATOM 628 C C . TYR A 1 78 ? -8.01715 -6.46559 6.76011 1.000 14.66179 78 TYR A C 1
ATOM 629 O O . TYR A 1 78 ? -8.14580 -7.29846 5.85872 1.000 20.63106 78 TYR A O 1
ATOM 638 N N . GLY A 1 79 ? -6.98971 -5.65131 6.82467 1.000 11.51722 79 GLY A N 1
ATOM 639 C CA . GLY A 1 79 ? -6.00515 -5.50497 5.77887 1.000 10.31259 79 GLY A CA 1
ATOM 640 C C . GLY A 1 79 ? -5.72288 -4.03996 5.55685 1.000 9.50665 79 GLY A C 1
ATOM 641 O O . GLY A 1 79 ? -6.18246 -3.17104 6.30546 1.000 10.94082 79 GLY A O 1
ATOM 642 N N . ILE A 1 80 ? -4.97803 -3.74007 4.49441 1.000 8.98652 80 ILE A N 1
ATOM 643 C CA . ILE A 1 80 ? -4.61001 -2.36132 4.19693 1.000 8.74437 80 ILE A CA 1
ATOM 644 C C . ILE A 1 80 ? -4.45634 -2.21351 2.68843 1.000 8.51626 80 ILE A C 1
ATOM 645 O O . ILE A 1 80 ? -4.06651 -3.15466 1.99157 1.000 9.62641 80 ILE A O 1
ATOM 650 N N . HIS A 1 81 ? -4.77604 -1.02293 2.18677 1.000 8.39177 81 HIS A N 1
ATOM 651 C CA . HIS A 1 81 ? -4.62444 -0.68553 0.78044 1.000 8.76507 81 HIS A CA 1
ATOM 652 C C . HIS A 1 81 ? -3.24260 -0.09912 0.48369 1.000 7.65348 81 HIS A C 1
ATOM 653 O O . HIS A 1 81 ? -2.54238 0.40453 1.36997 1.000 8.48179 81 HIS A O 1
ATOM 660 N N . TYR A 1 82 ? -2.86133 -0.15889 -0.79356 1.000 9.30708 82 TYR A N 1
ATOM 661 C CA . TYR A 1 82 ? -1.67445 0.54533 -1.26001 1.000 9.73530 82 TYR A CA 1
ATOM 662 C C . TYR A 1 82 ? -1.83678 2.04471 -1.04289 1.000 8.41035 82 TYR A C 1
ATOM 663 O O . TYR A 1 82 ? -2.94775 2.58451 -1.08149 1.000 9.18145 82 TYR A O 1
ATOM 672 N N . ARG A 1 83 ? -0.69952 2.73045 -0.87227 1.000 8.33023 83 ARG A N 1
ATOM 673 C CA . ARG A 1 83 ? -0.72650 4.17252 -0.64090 1.000 8.67892 83 ARG A CA 1
ATOM 674 C C . ARG A 1 83 ? -1.35466 4.92192 -1.81068 1.000 9.28636 83 ARG A C 1
ATOM 675 O O . ARG A 1 83 ? -2.11587 5.87212 -1.60872 1.000 9.62469 83 ARG A O 1
ATOM 683 N N . ASN A 1 84 ? -1.02802 4.54506 -3.04508 1.000 10.71324 84 ASN A N 1
ATOM 684 C CA . ASN A 1 84 ? -1.57534 5.31966 -4.15513 1.000 13.03742 84 ASN A CA 1
ATOM 685 C C . ASN A 1 84 ? -3.08398 5.12256 -4.30365 1.000 13.17271 84 ASN A C 1
ATOM 686 O O . ASN A 1 84 ? -3.77012 6.01941 -4.80664 1.000 14.23738 84 ASN A O 1
ATOM 691 N N . THR A 1 85 ? -3.61396 3.97294 -3.85720 1.000 12.14877 85 THR A N 1
ATOM 692 C CA . THR A 1 85 ? -5.05851 3.75188 -3.85225 1.000 11.04512 85 THR A CA 1
ATOM 693 C C . THR A 1 85 ? -5.73798 4.60177 -2.79278 1.000 9.55053 85 THR A C 1
ATOM 694 O O . THR A 1 85 ? -6.91315 4.96607 -2.94248 1.000 10.75644 85 THR A O 1
ATOM 698 N N . TYR A 1 86 ? -5.02577 4.90645 -1.71078 1.000 9.71210 86 TYR A N 1
ATOM 699 C CA . TYR A 1 86 ? -5.59889 5.58567 -0.54922 1.000 8.65082 86 TYR A CA 1
ATOM 700 C C . TYR A 1 86 ? -4.53642 6.54632 -0.01430 1.000 7.62225 86 TYR A C 1
ATOM 701 O O . TYR A 1 86 ? -3.93597 6.33351 1.05182 1.000 7.93578 86 TYR A O 1
ATOM 710 N N . PRO A 1 87 ? -4.27632 7.62620 -0.74431 1.000 8.62802 87 PRO A N 1
ATOM 711 C CA . PRO A 1 87 ? -3.10556 8.46121 -0.45069 1.000 8.61719 87 PRO A CA 1
ATOM 712 C C . PRO A 1 87 ? -3.34460 9.44017 0.69320 1.000 8.59597 87 PRO A C 1
ATOM 713 O O . PRO A 1 87 ? -4.46314 9.65258 1.16486 1.000 9.03065 87 PRO A O 1
ATOM 717 N N . TYR A 1 88 ? -2.24598 10.03889 1.14307 1.000 8.24394 88 TYR A N 1
ATOM 718 C CA . TYR A 1 88 ? -2.26752 10.85121 2.34952 1.000 9.14229 88 TYR A CA 1
ATOM 719 C C . TYR A 1 88 ? -2.79175 12.25295 2.05940 1.000 8.99635 88 TYR A C 1
ATOM 720 O O . TYR A 1 88 ? -2.29918 12.93725 1.15720 1.000 12.78100 88 TYR A O 1
ATOM 729 N N . GLU A 1 89 ? -3.79306 12.67534 2.83929 1.000 8.18488 89 GLU A N 1
ATOM 730 C CA . GLU A 1 89 ? -4.40201 13.99181 2.71649 1.000 8.51638 89 GLU A CA 1
ATOM 731 C C . GLU A 1 89 ? -4.13018 14.90377 3.90393 1.000 10.27553 89 GLU A C 1
ATOM 732 O O . GLU A 1 89 ? -4.39010 16.10783 3.80466 1.000 13.28828 89 GLU A O 1
ATOM 738 N N . GLY A 1 90 ? -3.62408 14.37104 5.01760 1.000 9.92033 90 GLY A N 1
ATOM 739 C CA . GLY A 1 90 ? -3.28858 15.19560 6.16560 1.000 11.50405 90 GLY A CA 1
ATOM 740 C C . GLY A 1 90 ? -4.47551 15.69606 6.95621 1.000 11.66061 90 GLY A C 1
ATOM 741 O O . GLY A 1 90 ? -4.32947 16.62999 7.75396 1.000 12.22335 90 GLY A O 1
ATOM 742 N N A VAL A 1 91 ? -5.64120 15.08770 6.76621 0.591 10.84305 91 VAL A N 1
ATOM 743 N N B VAL A 1 91 ? -5.65557 15.11417 6.74101 0.409 10.81680 91 VAL A N 1
ATOM 744 C CA A VAL A 1 91 ? -6.86084 15.43518 7.48620 0.591 10.94305 91 VAL A CA 1
ATOM 745 C CA B VAL A 1 91 ? -6.89277 15.45248 7.44560 0.409 10.49384 91 VAL A CA 1
ATOM 746 C C A VAL A 1 91 ? -7.71385 14.17720 7.55478 0.591 9.24251 91 VAL A C 1
ATOM 747 C C B VAL A 1 91 ? -7.71199 14.17244 7.54990 0.409 9.24252 91 VAL A C 1
ATOM 748 O O A VAL A 1 91 ? -7.76932 13.40303 6.59589 0.591 10.06835 91 VAL A O 1
ATOM 749 O O B VAL A 1 91 ? -7.75678 13.38330 6.60272 0.409 9.99346 91 VAL A O 1
ATOM 756 N N . GLN A 1 92 ? -8.37243 13.96088 8.69010 1.000 8.45753 92 GLN A N 1
ATOM 757 C CA . GLN A 1 92 ? -9.21037 12.77413 8.82935 1.000 9.28899 92 GLN A CA 1
ATOM 758 C C . GLN A 1 92 ? -10.49952 12.93694 8.02713 1.000 9.71778 92 GLN A C 1
ATOM 759 O O . GLN A 1 92 ? -11.15799 13.97972 8.09377 1.000 10.84793 92 GLN A O 1
ATOM 765 N N . ARG A 1 93 ? -10.85260 11.90224 7.26622 1.000 9.00445 93 ARG A N 1
ATOM 766 C CA . ARG A 1 93 ? -12.08488 11.83162 6.49010 1.000 9.10614 93 ARG A CA 1
ATOM 767 C C . ARG A 1 93 ? -12.79945 10.53323 6.86045 1.000 10.35491 93 ARG A C 1
ATOM 768 O O . ARG A 1 93 ? -12.37989 9.81515 7.77104 1.000 12.26976 93 ARG A O 1
ATOM 776 N N . TYR A 1 94 ? -13.90224 10.23435 6.18097 1.000 10.24774 94 TYR A N 1
ATOM 777 C CA . TYR A 1 94 ? -14.58068 8.96978 6.43066 1.000 10.11584 94 TYR A CA 1
ATOM 778 C C . TYR A 1 94 ? -13.73321 7.80001 5.93492 1.000 9.27165 94 TYR A C 1
ATOM 779 O O . TYR A 1 94 ? -12.92053 7.92886 5.01397 1.000 10.52785 94 TYR A O 1
ATOM 788 N N . CYS A 1 95 ? -13.92337 6.64579 6.56127 1.000 10.00628 95 CYS A N 1
ATOM 789 C CA . CYS A 1 95 ? -13.24254 5.43724 6.12265 1.000 10.53909 95 CYS A CA 1
ATOM 790 C C . CYS A 1 95 ? -13.78050 5.02957 4.75454 1.000 10.73108 95 CYS A C 1
ATOM 791 O O . CYS A 1 95 ? -14.98410 4.79612 4.59300 1.000 14.19754 95 CYS A O 1
ATOM 794 N N . ARG A 1 96 ? -12.88775 4.96314 3.76667 1.000 8.96559 96 ARG A N 1
ATOM 795 C CA . ARG A 1 96 ? -13.24184 4.69755 2.37869 1.000 9.18748 96 ARG A CA 1
ATOM 796 C C . ARG A 1 96 ? -12.70373 3.35404 1.88929 1.000 9.96876 96 ARG A C 1
ATOM 797 O O . ARG A 1 96 ? -12.60325 3.13522 0.67966 1.000 12.30281 96 ARG A O 1
ATOM 805 N N . SER A 1 97 ? -12.38583 2.43844 2.81103 1.000 9.86518 97 SER A N 1
ATOM 806 C CA . SER A 1 97 ? -11.78751 1.15458 2.43989 1.000 11.41230 97 SER A CA 1
ATOM 807 C C . SER A 1 97 ? -12.65901 0.36532 1.46995 1.000 13.29285 97 SER A C 1
ATOM 808 O O . SER A 1 97 ? -12.15595 -0.20955 0.49581 1.000 13.92281 97 SER A O 1
ATOM 811 N N A ARG A 1 98 ? -13.96253 0.29931 1.73725 0.546 13.94816 98 ARG A N 1
ATOM 812 N N B ARG A 1 98 ? -13.96958 0.32633 1.71576 0.454 15.11772 98 ARG A N 1
ATOM 813 C CA A ARG A 1 98 ? -14.82683 -0.57334 0.95099 0.546 14.33016 98 ARG A CA 1
ATOM 814 C CA B ARG A 1 98 ? -14.86880 -0.46149 0.88094 0.454 16.88295 98 ARG A CA 1
ATOM 815 C C A ARG A 1 98 ? -14.89230 -0.11307 -0.49830 0.546 14.87679 98 ARG A C 1
ATOM 816 C C B ARG A 1 98 ? -15.16985 0.20081 -0.45510 0.454 17.66839 98 ARG A C 1
ATOM 817 O O A ARG A 1 98 ? -14.74999 -0.91962 -1.42579 0.546 14.69297 98 ARG A O 1
ATOM 818 O O B ARG A 1 98 ? -15.60998 -0.48409 -1.38672 0.454 18.24927 98 ARG A O 1
ATOM 833 N N A GLU A 1 99 ? -15.08914 1.18975 -0.71218 0.546 15.14705 99 GLU A N 1
ATOM 834 N N B GLU A 1 99 ? -14.96491 1.51126 -0.56498 0.454 17.26272 99 GLU A N 1
ATOM 835 C CA A GLU A 1 99 ? -15.22606 1.70466 -2.06804 0.546 16.24055 99 GLU A CA 1
ATOM 836 C CA B GLU A 1 99 ? -15.11011 2.19461 -1.84154 0.454 18.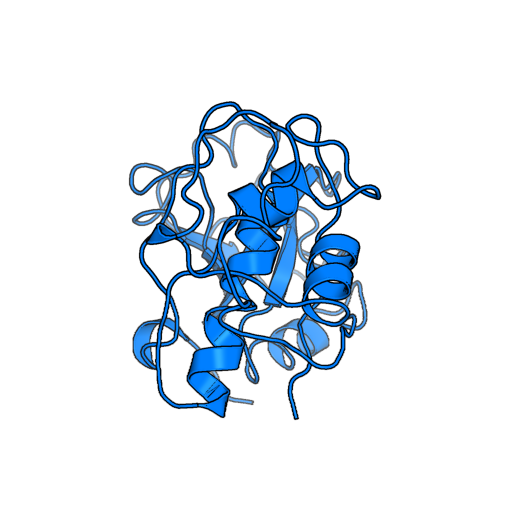15667 99 GLU A CA 1
ATOM 837 C C A GLU A 1 99 ? -13.92747 1.63422 -2.85760 0.546 14.95708 99 GLU A C 1
ATOM 838 C C B GLU A 1 99 ? -13.86737 2.07817 -2.71375 0.454 17.19467 99 GLU A C 1
ATOM 839 O O A GLU A 1 99 ? -13.96766 1.68539 -4.09112 0.546 14.08391 99 GLU A O 1
ATOM 840 O O B GLU A 1 99 ? -13.90235 2.49233 -3.87909 0.454 18.18270 99 GLU A O 1
ATOM 851 N N . LYS A 1 100 ? -12.78493 1.50732 -2.18640 1.000 14.43690 100 LYS A N 1
ATOM 852 C CA . LYS A 1 100 ? -11.49684 1.45639 -2.86467 1.000 13.68339 100 LYS A CA 1
ATOM 853 C C . LYS A 1 100 ? -11.07808 0.04101 -3.25474 1.000 15.56926 100 LYS A C 1
ATOM 854 O O . LYS A 1 100 ? -9.91507 -0.17760 -3.61403 1.000 17.82517 100 LYS A O 1
ATOM 860 N N . GLY A 1 101 ? -11.99801 -0.92082 -3.20381 1.000 16.81071 101 GLY A N 1
ATOM 861 C CA . GLY A 1 101 ? -11.73489 -2.25866 -3.67977 1.000 17.06467 101 GLY A CA 1
ATOM 862 C C . GLY A 1 101 ? -11.05307 -3.14335 -2.65455 1.000 16.00644 101 GLY A C 1
ATOM 863 O O . GLY A 1 101 ? -10.92964 -2.79547 -1.47503 1.000 16.16692 101 GLY A O 1
ATOM 864 N N . PRO A 1 102 ? -10.60864 -4.32082 -3.08928 1.000 16.23169 102 PRO A N 1
ATOM 865 C CA . PRO A 1 102 ? -10.00728 -5.27410 -2.14813 1.000 14.68952 102 PRO A CA 1
ATOM 866 C C . PRO A 1 102 ? -8.74264 -4.71936 -1.50859 1.000 12.84646 102 PRO A C 1
ATOM 867 O O . PRO A 1 102 ? -8.02016 -3.91107 -2.09841 1.000 12.94319 102 PRO A O 1
ATOM 871 N N A TYR A 1 103 ? -8.48066 -5.15723 -0.27983 0.668 12.15640 103 TYR A N 1
ATOM 872 N N B TYR A 1 103 ? -8.47288 -5.17967 -0.28801 0.332 12.88114 103 TYR A N 1
ATOM 873 C CA A TYR A 1 103 ? -7.23904 -4.78169 0.38067 0.668 11.18333 103 TYR A CA 1
ATOM 874 C CA B TYR A 1 103 ? -7.23092 -4.80763 0.36809 0.332 12.74702 103 TYR A CA 1
ATOM 875 C C A TYR A 1 103 ? -6.04181 -5.34675 -0.38070 0.668 11.52748 103 TYR A C 1
ATOM 876 C C B TYR A 1 103 ? -6.03752 -5.33473 -0.42346 0.332 11.97110 103 TYR A C 1
ATOM 877 O O A TYR A 1 103 ? -6.13473 -6.36976 -1.06885 0.668 13.03023 103 TYR A O 1
ATOM 878 O O B TYR A 1 103 ? -6.12903 -6.31378 -1.17253 0.332 12.68185 103 TYR A O 1
ATOM 895 N N . ALA A 1 104 ? -4.90448 -4.66266 -0.25117 1.000 10.47296 104 ALA A N 1
ATOM 896 C CA . ALA A 1 104 ? -3.68184 -5.05228 -0.93986 1.000 10.50437 104 ALA A CA 1
ATOM 897 C C . ALA A 1 104 ? -2.81951 -6.01394 -0.12941 1.000 10.67879 104 ALA A C 1
ATOM 898 O O . ALA A 1 104 ? -2.14565 -6.86989 -0.71405 1.000 14.61201 104 ALA A O 1
ATOM 900 N N . ALA A 1 105 ? -2.81435 -5.89443 1.19841 1.000 11.81089 105 ALA A N 1
ATOM 901 C CA . ALA A 1 105 ? -2.03561 -6.78618 2.04608 1.000 12.04350 105 ALA A CA 1
ATOM 902 C C . ALA A 1 105 ? -2.78435 -7.00104 3.35267 1.000 12.49762 105 ALA A C 1
ATOM 903 O O . ALA A 1 105 ? -3.65481 -6.21240 3.72553 1.000 12.35355 105 ALA A O 1
ATOM 905 N N . LYS A 1 106 ? -2.44967 -8.09294 4.03784 1.000 12.17536 106 LYS A N 1
ATOM 906 C CA . LYS A 1 106 ? -3.04183 -8.39019 5.33413 1.000 13.63783 106 LYS A CA 1
ATOM 907 C C . LYS A 1 106 ? -2.01057 -9.11111 6.18885 1.000 12.57949 106 LYS A C 1
ATOM 908 O O . LYS A 1 106 ? -1.21143 -9.90193 5.68136 1.000 15.88909 106 LYS A O 1
ATOM 914 N N . THR A 1 107 ? -2.01944 -8.82287 7.48205 1.000 10.95810 107 THR A N 1
ATOM 915 C CA . THR A 1 107 ? -1.14916 -9.48869 8.43450 1.000 10.77717 107 THR A CA 1
ATOM 916 C C . THR A 1 107 ? -1.98578 -10.43010 9.29714 1.000 11.10653 107 THR A C 1
ATOM 917 O O . THR A 1 107 ? -3.21194 -10.51526 9.16560 1.000 11.62610 107 THR A O 1
ATOM 921 N N . ASP A 1 108 ? -1.30927 -11.13382 10.20616 1.000 11.22046 108 ASP A N 1
ATOM 922 C CA . ASP A 1 108 ? -1.96490 -12.12714 11.04259 1.000 12.10606 108 ASP A CA 1
ATOM 923 C C . ASP A 1 108 ? -2.05814 -11.73356 12.50745 1.000 12.29119 108 ASP A C 1
ATOM 924 O O . ASP A 1 108 ? -2.89826 -12.28318 13.22421 1.000 14.76071 108 ASP A O 1
ATOM 929 N N . GLY A 1 109 ? -1.23862 -10.79665 12.96528 1.000 10.58241 109 GLY A N 1
ATOM 930 C CA . GLY A 1 109 ? -1.28917 -10.40573 14.35774 1.000 10.92677 109 GLY A CA 1
ATOM 931 C C . GLY A 1 109 ? -0.32249 -9.27956 14.64990 1.000 9.24401 109 GLY A C 1
ATOM 932 O O . GLY A 1 109 ? 0.20944 -8.63028 13.74442 1.000 9.78706 109 GLY A O 1
ATOM 933 N N . VAL A 1 110 ? -0.14131 -9.03629 15.94494 1.000 10.01939 110 VAL A N 1
ATOM 934 C CA . VAL A 1 110 ? 0.70160 -7.96811 16.46884 1.000 9.46449 110 VAL A CA 1
ATOM 935 C C . VAL A 1 110 ? 1.33239 -8.48714 17.74871 1.000 10.42133 110 VAL A C 1
ATOM 936 O O . VAL A 1 110 ? 0.67685 -9.17044 18.53819 1.000 12.87146 110 VAL A O 1
ATOM 940 N N A ARG A 1 111 ? 2.60703 -8.16148 17.95210 0.449 9.57693 111 ARG A N 1
ATOM 941 N N B ARG A 1 111 ? 2.60063 -8.14789 17.96596 0.551 8.91843 111 ARG A N 1
ATOM 942 C CA A ARG A 1 111 ? 3.30777 -8.49584 19.18120 0.449 10.49971 111 ARG A CA 1
ATOM 943 C CA B ARG A 1 111 ? 3.28766 -8.50776 19.19621 0.551 9.71034 111 ARG A CA 1
ATOM 944 C C A ARG A 1 111 ? 3.95371 -7.24359 19.75116 0.449 9.26495 111 ARG A C 1
ATOM 945 C C B ARG A 1 111 ? 4.04876 -7.30951 19.73822 0.551 8.67466 111 ARG A C 1
ATOM 946 O O A ARG A 1 111 ? 4.24563 -6.28469 19.03267 0.449 9.52928 111 ARG A O 1
ATOM 947 O O B ARG A 1 111 ? 4.51329 -6.45154 18.98274 0.551 9.25381 111 ARG A O 1
ATOM 962 N N . GLN A 1 112 ? 4.17244 -7.26645 21.05972 1.000 9.84200 112 GLN A N 1
ATOM 963 C CA . GLN A 1 112 ? 4.91004 -6.22249 21.75134 1.000 8.73528 112 GLN A CA 1
ATOM 964 C C . GLN A 1 112 ? 6.31573 -6.72653 22.06700 1.000 9.33189 112 GLN A C 1
ATOM 965 O O . GLN A 1 112 ? 6.50613 -7.90165 22.40272 1.000 10.74871 112 GLN A O 1
ATOM 971 N N . VAL A 1 113 ? 7.30290 -5.83706 21.92437 1.000 9.10482 113 VAL A N 1
ATOM 972 C CA . VAL A 1 113 ? 8.64146 -6.09729 22.44636 1.000 9.35717 113 VAL A CA 1
ATOM 973 C C . VAL A 1 113 ? 8.61217 -5.93935 23.95975 1.000 10.10881 113 VAL A C 1
ATOM 974 O O . VAL A 1 113 ? 7.93077 -5.05365 24.48903 1.000 10.53002 113 VAL A O 1
ATOM 978 N N A GLN A 1 114 ? 9.33690 -6.80989 24.66904 0.676 10.89484 114 GLN A N 1
ATOM 979 N N B GLN A 1 114 ? 9.35709 -6.78921 24.66469 0.324 11.02033 114 GLN A N 1
ATOM 980 C CA A GLN A 1 114 ? 9.51644 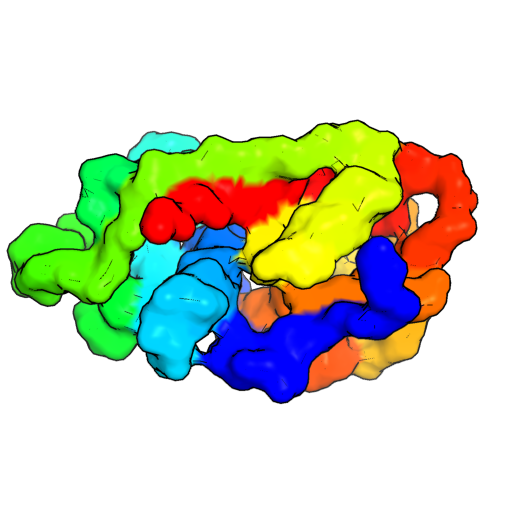-6.63330 26.10167 0.676 12.64469 114 GLN A CA 1
ATOM 981 C CA B GLN A 1 114 ? 9.52311 -6.63319 26.10091 0.324 12.45548 114 GLN A CA 1
ATOM 982 C C A GLN A 1 114 ? 9.96579 -5.19825 26.36448 0.676 11.56751 114 GLN A C 1
ATOM 983 C C B GLN A 1 114 ? 9.99194 -5.20918 26.39857 0.324 11.90087 114 GLN A C 1
ATOM 984 O O A GLN A 1 114 ? 10.98738 -4.77462 25.81412 0.676 11.05873 114 GLN A O 1
ATOM 985 O O B GLN A 1 114 ? 11.06540 -4.81067 25.92675 0.324 12.34997 114 GLN A O 1
ATOM 996 N N . PRO A 1 115 ? 9.22100 -4.41140 27.13638 1.000 10.85848 115 PRO A N 1
ATOM 997 C CA . PRO A 1 115 ? 9.57414 -2.99283 27.30398 1.000 10.98858 115 PRO A CA 1
ATOM 998 C C . PRO A 1 115 ? 10.76301 -2.76364 28.23054 1.000 9.86422 115 PRO A C 1
ATOM 999 O O . PRO A 1 115 ? 11.13430 -3.60248 29.05668 1.000 11.10260 115 PRO A O 1
ATOM 1003 N N . TYR A 1 116 ? 11.35764 -1.57526 28.08081 1.000 9.71624 116 TYR A N 1
ATOM 1004 C CA . TYR A 1 116 ? 12.43498 -1.11519 28.95787 1.000 10.31872 116 TYR A CA 1
ATOM 1005 C C . TYR A 1 116 ? 13.62387 -2.06627 28.92767 1.000 11.15039 116 TYR A C 1
ATOM 1006 O O . TYR A 1 116 ? 14.25223 -2.34118 29.95164 1.000 12.68583 116 TYR A O 1
ATOM 1015 N N . ASN A 1 117 ? 13.94872 -2.55014 27.73370 1.000 9.06839 117 ASN A N 1
ATOM 1016 C CA . ASN A 1 117 ? 14.97092 -3.58209 27.58036 1.000 9.91959 117 ASN A CA 1
ATOM 1017 C C . ASN A 1 117 ? 15.62800 -3.36668 26.21806 1.000 9.99458 117 ASN A C 1
ATOM 1018 O O . ASN A 1 117 ? 15.03697 -3.68618 25.17981 1.000 9.47303 117 ASN A O 1
ATOM 1023 N N . GLU A 1 118 ? 16.84854 -2.82346 26.23089 1.000 9.40989 118 GLU A N 1
ATOM 1024 C CA . GLU A 1 118 ? 17.53477 -2.51198 24.98048 1.000 8.03988 118 GLU A CA 1
ATOM 1025 C C . GLU A 1 118 ? 17.75413 -3.76129 24.13585 1.000 9.12776 118 GLU A C 1
ATOM 1026 O O . GLU A 1 118 ? 17.46902 -3.76558 22.93465 1.000 8.84891 118 GLU A O 1
ATOM 1032 N N . GLY A 1 119 ? 18.26370 -4.83393 24.74767 1.000 10.21864 119 GLY A N 1
ATOM 1033 C CA . GLY A 1 119 ? 18.56541 -6.03251 23.98212 1.000 9.91389 119 GLY A CA 1
ATOM 1034 C C . GLY A 1 119 ? 17.34424 -6.63888 23.31725 1.000 9.14321 119 GLY A C 1
ATOM 1035 O O . GLY A 1 119 ? 17.42472 -7.15236 22.20001 1.000 10.57543 119 GLY A O 1
ATOM 1036 N N . ALA A 1 120 ? 16.20014 -6.60120 23.99673 1.000 9.35032 120 ALA A N 1
ATOM 1037 C CA . ALA A 1 120 ? 14.98538 -7.14092 23.39739 1.000 8.99378 120 ALA A CA 1
ATOM 1038 C C . ALA A 1 120 ? 14.58508 -6.35255 22.15580 1.000 7.91884 120 ALA A C 1
ATOM 1039 O O . ALA A 1 120 ? 14.14076 -6.93548 21.15700 1.000 8.78171 120 ALA A O 1
ATOM 1041 N N . LEU A 1 121 ? 14.74001 -5.02578 22.19721 1.000 8.30331 121 LEU A N 1
ATOM 1042 C CA . LEU A 1 121 ? 14.41485 -4.21312 21.03112 1.000 8.10500 121 LEU A CA 1
ATOM 1043 C C . LEU A 1 121 ? 15.38845 -4.47518 19.88564 1.000 7.64351 121 LEU A C 1
ATOM 1044 O O . LEU A 1 121 ? 14.97113 -4.60142 18.72821 1.000 7.91833 121 LEU A O 1
ATOM 1049 N N . LEU A 1 122 ? 16.68614 -4.58841 20.18420 1.000 8.09358 122 LEU A N 1
ATOM 1050 C CA . LEU A 1 122 ? 17.64298 -4.91217 19.12817 1.000 8.02338 122 LEU A CA 1
ATOM 1051 C C . LEU A 1 122 ? 17.32223 -6.26046 18.49678 1.000 7.67830 122 LEU A C 1
ATOM 1052 O O . LEU A 1 122 ? 17.39741 -6.41317 17.27347 1.000 8.20663 122 LEU A O 1
ATOM 1057 N N . TYR A 1 123 ? 16.95559 -7.25047 19.31778 1.000 8.25163 123 TYR A N 1
ATOM 1058 C CA . TYR A 1 123 ? 16.60934 -8.56313 18.77995 1.000 8.40958 123 TYR A CA 1
ATOM 1059 C C . TYR A 1 123 ? 15.44650 -8.46095 17.80297 1.000 8.87902 123 TYR A C 1
ATOM 1060 O O . TYR A 1 123 ? 15.46566 -9.07899 16.72823 1.000 8.89450 123 TYR A O 1
ATOM 1069 N N A SER A 1 124 ? 14.42422 -7.68353 18.16095 0.795 8.24448 124 SER A N 1
ATOM 1070 N N B SER A 1 124 ? 14.42463 -7.67458 18.15236 0.205 8.36465 124 SER A N 1
ATOM 1071 C CA A SER A 1 124 ? 13.27425 -7.53489 17.27985 0.795 8.82585 124 SER A CA 1
ATOM 1072 C CA B SER A 1 124 ? 13.27027 -7.53025 17.27114 0.205 8.06551 124 SER A CA 1
ATOM 1073 C C A SER A 1 124 ? 13.64684 -6.79773 15.99889 0.795 8.54978 124 SER A C 1
ATOM 1074 C C B SER A 1 124 ? 13.63553 -6.78411 15.99379 0.205 7.81388 124 SER A C 1
ATOM 1075 O O A SER A 1 124 ? 13.20335 -7.18375 14.91404 0.795 9.95899 124 SER A O 1
ATOM 1076 O O B SER A 1 124 ? 13.16729 -7.14281 14.90775 0.205 8.31436 124 SER A O 1
ATOM 1081 N N . ILE A 1 125 ? 14.46432 -5.74086 16.10280 1.000 7.14466 125 ILE A N 1
ATOM 1082 C CA . ILE A 1 125 ? 14.90328 -5.01194 14.91038 1.000 7.44533 125 ILE A CA 1
ATOM 1083 C C . ILE A 1 125 ? 15.68661 -5.92092 13.96612 1.000 8.38483 125 ILE A C 1
ATOM 1084 O O . ILE A 1 125 ? 15.56065 -5.81802 12.73976 1.000 9.15758 125 ILE A O 1
ATOM 1089 N N . ALA A 1 126 ? 16.51166 -6.82339 14.51389 1.000 8.78424 126 ALA A N 1
ATOM 1090 C CA . ALA A 1 126 ? 17.24453 -7.75732 13.65946 1.000 9.27454 126 ALA A CA 1
ATOM 1091 C C . ALA A 1 126 ? 16.30456 -8.62672 12.83232 1.000 10.04130 126 ALA A C 1
ATOM 1092 O O . ALA A 1 126 ? 16.70364 -9.13113 11.77975 1.000 11.87063 126 ALA A O 1
ATOM 1094 N N A ASN A 1 127 ? 15.06532 -8.81241 13.28080 0.735 9.31924 127 ASN A N 1
ATOM 1095 N N B ASN A 1 127 ? 15.05765 -8.78793 13.26869 0.265 9.86063 127 ASN A N 1
ATOM 1096 C CA A ASN A 1 127 ? 14.10326 -9.60124 12.52185 0.735 10.19145 127 ASN A CA 1
ATOM 1097 C CA B ASN A 1 127 ? 14.09715 -9.58886 12.52272 0.265 10.30598 127 ASN A CA 1
ATOM 1098 C C A ASN A 1 127 ? 13.25782 -8.77292 11.55570 0.735 9.48709 127 ASN A C 1
ATOM 1099 C C B ASN A 1 127 ? 13.26931 -8.76353 11.54144 0.265 9.71141 127 ASN A C 1
ATOM 1100 O O A ASN A 1 127 ? 12.88756 -9.28715 10.49314 0.735 11.14120 127 ASN A O 1
ATOM 1101 O O B ASN A 1 127 ? 12.93843 -9.25670 10.45738 0.265 10.55842 127 ASN A O 1
ATOM 1110 N N . GLN A 1 128 ? 12.92960 -7.52466 11.88285 1.000 9.11029 128 GLN A N 1
ATOM 1111 C CA . GLN A 1 128 ? 12.05036 -6.70999 11.04587 1.000 8.39314 128 GLN A CA 1
ATOM 1112 C C . GLN A 1 128 ? 12.01344 -5.28486 11.60550 1.000 7.99850 128 GLN A C 1
ATOM 1113 O O . GLN A 1 128 ? 12.33233 -5.07122 12.77823 1.000 8.81617 128 GLN A O 1
ATOM 1119 N N . PRO A 1 129 ? 11.56857 -4.30754 10.80374 1.000 7.78220 129 PRO A N 1
ATOM 1120 C CA . PRO A 1 129 ? 11.30441 -2.96691 11.35573 1.000 8.16190 129 PRO A CA 1
ATOM 1121 C C . PRO A 1 129 ? 10.25678 -2.99243 12.46791 1.000 7.29834 129 PRO A C 1
ATOM 1122 O O . PRO A 1 129 ? 9.26608 -3.73114 12.40519 1.000 7.72907 129 PRO A O 1
ATOM 1126 N N . VAL A 1 130 ? 10.46019 -2.13288 13.47505 1.000 7.16790 130 VAL A N 1
ATOM 1127 C CA . VAL A 1 130 ? 9.64928 -2.11859 14.69083 1.000 6.48124 130 VAL A CA 1
ATOM 1128 C C . VAL A 1 130 ? 9.10498 -0.71266 14.92624 1.000 6.97133 130 VAL A C 1
ATOM 1129 O O . VAL A 1 130 ? 9.81441 0.27807 14.72675 1.000 7.18784 130 VAL A O 1
ATOM 1133 N N . SER A 1 131 ? 7.84265 -0.62868 15.36506 1.000 6.76142 131 SER A N 1
ATOM 1134 C CA . SER A 1 131 ? 7.24992 0.64110 15.75212 1.000 6.22251 131 SER A CA 1
ATOM 1135 C C . SER A 1 131 ? 7.68268 0.97772 17.17006 1.000 6.37693 131 SER A C 1
ATOM 1136 O O . SER A 1 131 ? 7.50291 0.17086 18.08039 1.000 8.15257 131 SER A O 1
ATOM 1139 N N . VAL A 1 132 ? 8.24877 2.17002 17.36003 1.000 5.01809 132 VAL A N 1
ATOM 1140 C CA . VAL A 1 132 ? 8.71445 2.60464 18.66923 1.000 6.56269 132 VAL A CA 1
ATOM 1141 C C . VAL A 1 132 ? 8.20277 4.01397 18.94463 1.000 6.46240 132 VAL A C 1
ATOM 1142 O O . VAL A 1 132 ? 7.79284 4.73786 18.03592 1.000 7.45011 132 VAL A O 1
ATOM 1146 N N . VAL A 1 133 ? 8.25125 4.41263 20.21725 1.000 7.81027 133 VAL A N 1
ATOM 1147 C CA . VAL A 1 133 ? 7.83517 5.75404 20.60464 1.000 7.04613 133 VAL A CA 1
ATOM 1148 C C . VAL A 1 133 ? 8.97952 6.47989 21.30628 1.000 6.57247 133 VAL A C 1
ATOM 1149 O O . VAL A 1 133 ? 9.90356 5.86684 21.84465 1.000 8.92531 133 VAL A O 1
ATOM 1153 N N . LEU A 1 134 ? 8.89515 7.81122 21.31478 1.000 6.95771 134 LEU A N 1
ATOM 1154 C CA . LEU A 1 134 ? 9.91565 8.62838 21.96268 1.000 7.18308 134 LEU A CA 1
ATOM 1155 C C . LEU A 1 134 ? 9.32495 9.98928 22.30415 1.000 6.34785 134 LEU A C 1
ATOM 1156 O O . LEU A 1 134 ? 8.23167 10.33588 21.86295 1.000 7.55957 134 LEU A O 1
ATOM 1161 N N . GLU A 1 135 ? 10.07361 10.76756 23.08723 1.000 7.86010 135 GLU A N 1
ATOM 1162 C CA . GLU A 1 135 ? 9.69283 12.13851 23.42269 1.000 7.93284 135 GLU A CA 1
ATOM 1163 C C . GLU A 1 135 ? 10.26453 13.07568 22.36394 1.000 8.02160 135 GLU A C 1
ATOM 1164 O O . GLU A 1 135 ? 11.48312 13.26388 22.28772 1.000 8.66439 135 GLU A O 1
ATOM 1170 N N . ALA A 1 136 ? 9.39118 13.67065 21.55116 1.000 8.42362 136 ALA A N 1
ATOM 1171 C CA . ALA A 1 136 ? 9.81697 14.54874 20.46940 1.000 9.66724 136 ALA A CA 1
ATOM 1172 C C . ALA A 1 136 ? 9.55505 16.01932 20.75089 1.000 9.55025 136 ALA A C 1
ATOM 1173 O O . ALA A 1 136 ? 9.92541 16.86586 19.93391 1.000 11.57084 136 ALA A O 1
ATOM 1175 N N . ALA A 1 137 ? 8.94066 16.34768 21.88875 1.000 9.61029 137 ALA A N 1
ATOM 1176 C CA . ALA A 1 137 ? 8.49921 17.71747 22.12706 1.000 10.93529 137 ALA A CA 1
ATOM 1177 C C . ALA A 1 137 ? 9.65511 18.68039 22.35284 1.000 10.02545 137 ALA A C 1
ATOM 1178 O O . ALA A 1 137 ? 9.49362 19.88582 22.13860 1.000 11.66774 137 ALA A O 1
ATOM 1180 N N . GLY A 1 138 ? 10.80120 18.19145 22.82835 1.000 9.56026 138 GLY A N 1
ATOM 1181 C CA . GLY A 1 138 ? 11.89856 19.08246 23.15683 1.000 9.92194 138 GLY A CA 1
ATOM 1182 C C . GLY A 1 138 ? 12.50708 19.72036 21.92252 1.000 9.67647 138 GLY A C 1
ATOM 1183 O O . GLY A 1 138 ? 12.55446 19.12446 20.84449 1.000 9.52881 138 GLY A O 1
ATOM 1184 N N . LYS A 1 139 ? 13.00828 20.95050 22.10008 1.000 10.97022 139 LYS A N 1
ATOM 1185 C CA . LYS A 1 139 ? 13.60399 21.67566 20.98200 1.000 10.57194 139 LYS A CA 1
ATOM 1186 C C . LYS A 1 139 ? 14.82831 20.96442 20.42264 1.000 10.53214 139 LYS A C 1
ATOM 1187 O O . LYS A 1 139 ? 15.09135 21.04932 19.22034 1.000 11.43236 139 LYS A O 1
ATOM 1193 N N . ASP A 1 140 ? 15.58775 20.25612 21.26387 1.000 10.52880 140 ASP A N 1
ATOM 1194 C CA . ASP A 1 140 ? 16.75391 19.54379 20.74997 1.000 10.52946 140 ASP A CA 1
ATOM 1195 C C . ASP A 1 140 ? 16.35204 18.48926 19.73242 1.000 8.99480 140 ASP A C 1
ATOM 1196 O O . ASP A 1 140 ? 16.99621 18.34907 18.68344 1.000 9.49687 140 ASP A O 1
ATOM 1201 N N . PHE A 1 141 ? 15.29375 17.72748 20.02103 1.000 8.33667 141 PHE A N 1
ATOM 1202 C CA . PHE A 1 141 ? 14.82032 16.76083 19.03555 1.000 7.95494 141 PHE A CA 1
ATOM 1203 C C . PHE A 1 141 ? 14.25259 17.46675 17.80940 1.000 9.13739 141 PHE A C 1
ATOM 1204 O O . PHE A 1 141 ? 14.52381 17.05932 16.67159 1.000 9.51713 141 PHE A O 1
ATOM 1212 N N A GLN A 1 142 ? 13.46160 18.52666 18.02383 0.705 9.79004 142 GLN A N 1
ATOM 1213 N N B GLN A 1 142 ? 13.48983 18.54348 18.01430 0.295 10.06799 142 GLN A N 1
ATOM 1214 C CA A GLN A 1 142 ? 12.87542 19.25623 16.90256 0.705 9.99774 142 GLN A CA 1
ATOM 1215 C CA B GLN A 1 142 ? 12.86836 19.22639 16.88387 0.295 10.83961 142 GLN A CA 1
ATOM 1216 C C A GLN A 1 142 ? 13.95074 19.74899 15.94454 0.705 10.92018 142 GLN A C 1
ATOM 1217 C C B GLN A 1 142 ? 13.89867 19.86157 15.95654 0.295 11.56745 142 GLN A C 1
ATOM 1218 O O A GLN A 1 142 ? 13.78402 19.68206 14.71887 0.705 11.55577 142 GLN A O 1
ATOM 1219 O O B GLN A 1 142 ? 13.64237 20.00005 14.75401 0.295 11.96004 142 GLN A O 1
ATOM 1230 N N . LEU A 1 143 ? 15.06009 20.24701 16.48384 1.000 11.51439 143 LEU A N 1
ATOM 1231 C CA . LEU A 1 143 ? 16.10381 20.89027 15.69585 1.000 12.27484 143 LEU A CA 1
ATOM 1232 C C . LEU A 1 143 ? 17.21363 19.94600 15.25666 1.000 11.46817 143 LEU A C 1
ATOM 1233 O O . LEU A 1 143 ? 18.18046 20.40433 14.64965 1.000 12.53188 143 LEU A O 1
ATOM 1238 N N . TYR A 1 144 ? 17.09896 18.65081 15.53590 1.000 10.10275 144 TYR A N 1
ATOM 1239 C CA . TYR A 1 144 ? 18.14323 17.69766 15.17250 1.000 11.16830 144 TYR A CA 1
ATOM 1240 C C . TYR A 1 144 ? 18.41867 17.72037 13.67014 1.000 11.74537 144 TYR A C 1
ATOM 1241 O O . TYR A 1 144 ? 17.49466 17.66286 12.84805 1.000 11.85624 144 TYR A O 1
ATOM 1250 N N A ARG A 1 145 ? 19.69675 17.79856 13.30488 0.590 12.00948 145 ARG A N 1
ATOM 1251 N N B ARG A 1 145 ? 19.70569 17.79088 13.31395 0.410 11.82916 145 ARG A N 1
ATOM 1252 C CA A ARG A 1 145 ? 20.06898 17.80689 11.89691 0.590 13.08666 145 ARG A CA 1
ATOM 1253 C CA B ARG A 1 145 ? 20.11803 17.84579 11.91616 0.410 12.58876 145 ARG A CA 1
ATOM 1254 C C A ARG A 1 145 ? 21.07988 16.73592 11.51716 0.590 13.00436 145 ARG A C 1
ATOM 1255 C C B ARG A 1 145 ? 21.28535 16.91862 11.59648 0.410 12.74143 145 ARG A C 1
ATOM 1256 O O A ARG A 1 145 ? 21.36843 16.58937 10.32475 0.590 15.31154 145 ARG A O 1
ATOM 1257 O O B ARG A 1 145 ? 21.91348 17.07676 10.54112 0.410 13.67910 145 ARG A O 1
ATOM 1272 N N . GLY A 1 146 ? 21.59939 15.97724 12.46951 1.000 13.28396 146 GLY A N 1
ATOM 1273 C CA . GLY A 1 146 ? 22.57374 14.94359 12.17958 1.000 12.40761 146 GLY A CA 1
ATOM 1274 C C . GLY A 1 146 ? 23.41350 14.57614 13.38487 1.000 11.47861 146 GLY A C 1
ATOM 1275 O O . GLY A 1 146 ? 23.52634 15.32052 14.35986 1.000 13.31061 146 GLY A O 1
ATOM 1276 N N . GLY A 1 147 ? 24.03176 13.40037 13.30387 1.000 10.47553 147 GLY A N 1
ATOM 1277 C CA . GLY A 1 147 ? 24.89584 12.88495 14.35033 1.000 10.68456 147 GLY A CA 1
ATOM 1278 C C . GLY A 1 147 ? 24.16426 11.89114 15.22863 1.000 9.09391 147 GLY A C 1
ATOM 1279 O O . GLY A 1 147 ? 22.97989 11.60399 15.05530 1.000 10.98564 147 GLY A O 1
ATOM 1280 N N . ILE A 1 148 ? 24.89044 11.34159 16.19202 1.000 9.08739 148 ILE A N 1
ATOM 1281 C CA . ILE A 1 148 ? 24.31238 10.39077 17.13287 1.000 8.95351 148 ILE A CA 1
ATOM 1282 C C . ILE A 1 148 ? 23.69854 11.16741 18.29562 1.000 9.50216 148 ILE A C 1
ATOM 1283 O O . ILE A 1 148 ? 24.39997 11.80631 19.07840 1.000 12.07210 148 ILE A O 1
ATOM 1288 N N . PHE A 1 149 ? 22.37511 11.14809 18.38116 1.000 8.10821 149 PHE A N 1
ATOM 1289 C CA . PHE A 1 149 ? 21.64039 12.02851 19.28338 1.000 7.84675 149 PHE A CA 1
ATOM 1290 C C . PHE A 1 149 ? 21.59289 11.45329 20.69800 1.000 7.96892 149 PHE A C 1
ATOM 1291 O O . PHE A 1 149 ? 21.24304 10.28356 20.89049 1.000 8.83036 149 PHE A O 1
ATOM 1299 N N A VAL A 1 150 ? 21.93086 12.29322 21.68329 0.695 9.47835 150 VAL A N 1
ATOM 1300 N N B VAL A 1 150 ? 21.92419 12.27691 21.69180 0.305 9.15448 150 VAL A N 1
ATOM 1301 C CA A VAL A 1 150 ? 21.90993 11.94752 23.10064 0.695 10.44491 150 VAL A CA 1
ATOM 1302 C CA B VAL A 1 150 ? 21.84032 11.87899 23.09366 0.305 10.07406 150 VAL A CA 1
ATOM 1303 C C A VAL A 1 150 ? 21.02614 12.88851 23.90968 0.695 10.49665 150 VAL A C 1
ATOM 1304 C C B VAL A 1 150 ? 20.83673 12.70415 23.88164 0.305 10.30447 150 VAL A C 1
ATOM 1305 O O A VAL A 1 150 ? 21.11840 12.91978 25.13854 0.695 11.83587 150 VAL A O 1
ATOM 1306 O O B VAL A 1 150 ? 20.64180 12.44851 25.07562 0.305 11.56440 150 VAL A O 1
ATOM 1313 N N . GLY A 1 151 ? 20.18707 13.67551 23.25168 1.000 9.78806 151 GLY A N 1
ATOM 1314 C CA . GLY A 1 151 ? 19.38788 14.64145 23.95593 1.000 10.64125 151 GLY A CA 1
ATOM 1315 C C . GLY A 1 151 ? 20.02479 16.01715 23.90770 1.000 10.35192 151 GLY A C 1
ATOM 1316 O O . GLY A 1 151 ? 20.85967 16.30726 23.04388 1.000 12.22369 151 GLY A O 1
ATOM 1317 N N . PRO A 1 152 ? 19.66305 16.89406 24.85620 1.000 10.38022 152 PRO A N 1
ATOM 1318 C CA . PRO A 1 152 ? 18.78060 16.67140 26.00566 1.000 11.01465 152 PRO A CA 1
ATOM 1319 C C . PRO A 1 152 ? 17.38839 16.21364 25.63800 1.000 11.22443 152 PRO A C 1
ATOM 1320 O O . PRO A 1 152 ? 16.81602 16.63162 24.63220 1.000 11.83630 152 PRO A O 1
ATOM 1324 N N A CYS A 1 153 ? 16.82965 15.29271 26.41689 0.819 11.26284 153 CYS A N 1
ATOM 1325 N N B CYS A 1 153 ? 16.84507 15.37173 26.51200 0.181 12.35806 153 CYS A N 1
ATOM 1326 C CA A CYS A 1 153 ? 15.43680 14.88975 26.27099 0.819 12.05371 153 CYS A CA 1
ATOM 1327 C CA B CYS A 1 153 ? 15.55373 14.73445 26.33071 0.181 13.34249 153 CYS A CA 1
ATOM 1328 C C A CYS A 1 153 ? 15.05291 14.07156 27.49036 0.819 13.31604 153 CYS A C 1
ATOM 1329 C C B CYS A 1 153 ? 15.05718 14.30987 27.70203 0.181 13.51036 153 CYS A C 1
ATOM 1330 O O A CYS A 1 153 ? 15.90820 13.47042 28.14752 0.819 15.16369 153 CYS A O 1
ATOM 1331 O O B CYS A 1 153 ? 15.82913 14.21695 28.66063 0.181 13.74779 153 CYS A O 1
ATOM 1336 N N . GLY A 1 154 ? 13.75464 14.06175 27.78291 1.000 13.70843 154 GLY A N 1
ATOM 1337 C CA . GLY A 1 154 ? 13.20112 13.31073 28.88508 1.000 13.27909 154 GLY A CA 1
ATOM 1338 C C . GLY A 1 154 ? 12.55574 12.04559 28.35260 1.000 12.53296 154 GLY A C 1
ATOM 1339 O O . GLY A 1 154 ? 12.79680 11.64090 27.20966 1.000 13.97568 154 GLY A O 1
ATOM 1340 N N A ASN A 1 155 ? 11.70723 11.43766 29.18384 0.461 13.36860 155 ASN A N 1
ATOM 1341 N N B ASN A 1 155 ? 11.70708 11.41059 29.15972 0.539 11.99750 155 ASN A N 1
ATOM 1342 C CA A ASN A 1 155 ? 11.06014 10.16737 28.87624 0.461 14.27633 155 ASN A CA 1
ATOM 1343 C CA B ASN A 1 155 ? 11.06890 10.15494 28.77678 0.539 11.47849 155 ASN A CA 1
ATOM 1344 C C A ASN A 1 155 ? 9.55081 10.30433 28.68837 0.461 13.33131 155 ASN A C 1
ATOM 1345 C C B ASN A 1 155 ? 9.56756 10.28828 28.53997 0.539 10.10687 155 ASN A C 1
ATOM 1346 O O A ASN A 1 155 ? 8.82288 9.31200 28.80308 0.461 13.57650 155 ASN A O 1
ATOM 1347 O O B ASN A 1 155 ? 8.86612 9.27063 28.47409 0.539 10.97536 155 ASN A O 1
ATOM 1356 N N A LYS A 1 156 ? 9.06382 11.51207 28.39685 0.461 12.91858 156 LYS A N 1
ATOM 1357 N N B LYS A 1 156 ? 9.05510 11.51162 28.40085 0.539 9.39551 156 LYS A N 1
ATOM 1358 C CA A LYS A 1 156 ? 7.62812 11.76166 28.24705 0.461 13.24187 156 LYS A CA 1
ATOM 1359 C CA B LYS A 1 156 ? 7.61521 11.74188 28.26754 0.539 10.13184 156 LYS A CA 1
ATOM 1360 C C A LYS A 1 156 ? 7.24229 11.49984 26.79402 0.461 11.20932 156 LYS A C 1
ATOM 1361 C C B LYS A 1 156 ? 7.21393 11.49771 26.81363 0.539 9.27859 156 LYS A C 1
ATOM 1362 O O A LYS A 1 156 ? 7.06030 12.41480 25.98741 0.461 11.80346 156 LYS A O 1
ATOM 1363 O O B LYS A 1 156 ? 6.99417 12.42152 26.02603 0.539 9.63677 156 LYS A O 1
ATOM 1374 N N . VAL A 1 157 ? 7.10775 10.21425 26.45883 1.000 9.67478 157 VAL A N 1
ATOM 1375 C CA . VAL A 1 157 ? 6.92605 9.84313 25.05696 1.000 9.23342 157 VAL A CA 1
ATOM 1376 C C . VAL A 1 157 ? 5.65004 10.44471 24.48005 1.000 8.66756 157 VAL A C 1
ATOM 1377 O O . VAL A 1 157 ? 4.60249 10.50282 25.13729 1.000 10.93834 157 VAL A O 1
ATOM 1381 N N . ASP A 1 158 ? 5.73996 10.89012 23.22158 1.000 8.61526 158 ASP A N 1
ATOM 1382 C CA . A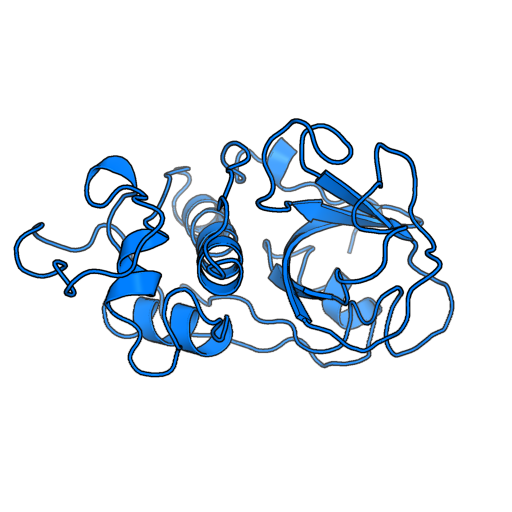SP A 1 158 ? 4.63570 11.62224 22.61136 1.000 8.91944 158 ASP A CA 1
ATOM 1383 C C . ASP A 1 158 ? 4.61093 11.47721 21.09503 1.000 8.38053 158 ASP A C 1
ATOM 1384 O O . ASP A 1 158 ? 3.81774 12.17290 20.44166 1.000 9.72592 158 ASP A O 1
ATOM 1389 N N . HIS A 1 159 ? 5.44271 10.61649 20.50803 1.000 7.70697 159 HIS A N 1
ATOM 1390 C CA . HIS A 1 159 ? 5.63203 10.60592 19.06239 1.000 7.81616 159 HIS A CA 1
ATOM 1391 C C . HIS A 1 159 ? 6.05446 9.20683 18.64697 1.000 7.43459 159 HIS A C 1
ATOM 1392 O O . HIS A 1 159 ? 7.00547 8.66273 19.20670 1.000 11.00925 159 HIS A O 1
ATOM 1399 N N . ALA A 1 160 ? 5.37461 8.63829 17.65844 1.000 6.73970 160 ALA A N 1
ATOM 1400 C CA . ALA A 1 160 ? 5.66382 7.28709 17.18791 1.000 6.00811 160 ALA A CA 1
ATOM 1401 C C . ALA A 1 160 ? 6.48285 7.35619 15.91229 1.000 6.50424 160 ALA A C 1
ATOM 1402 O O . ALA A 1 160 ? 6.17786 8.14780 15.01515 1.000 8.16241 160 ALA A O 1
ATOM 1404 N N . VAL A 1 161 ? 7.50487 6.50248 15.83308 1.000 5.84679 161 VAL A N 1
ATOM 1405 C CA . VAL A 1 161 ? 8.43597 6.43351 14.70790 1.000 6.46641 161 VAL A CA 1
ATOM 1406 C C . VAL A 1 161 ? 8.73509 4.96179 14.43772 1.000 6.66981 161 VAL A C 1
ATOM 1407 O O . VAL A 1 161 ? 8.09208 4.07451 15.00779 1.000 7.88238 161 VAL A O 1
ATOM 1411 N N . ALA A 1 162 ? 9.70456 4.67417 13.58077 1.000 6.92798 162 ALA A N 1
ATOM 1412 C CA . ALA A 1 162 ? 10.00880 3.28417 13.26178 1.000 7.17334 162 ALA A CA 1
ATOM 1413 C C . ALA A 1 162 ? 11.50250 3.03500 13.34946 1.000 7.20337 162 ALA A C 1
ATOM 1414 O O . ALA A 1 162 ? 12.29902 3.77437 12.75662 1.000 7.86521 162 ALA A O 1
ATOM 1416 N N . ALA A 1 163 ? 11.87394 1.97489 14.06652 1.000 6.48872 163 ALA A N 1
ATOM 1417 C CA . ALA A 1 163 ? 13.26349 1.55102 14.14882 1.000 7.06633 163 ALA A CA 1
ATOM 1418 C C . ALA A 1 163 ? 13.53511 0.59367 12.99541 1.000 8.26363 163 ALA A C 1
ATOM 1419 O O . ALA A 1 163 ? 12.90786 -0.46596 12.90446 1.000 8.11677 163 ALA A O 1
ATOM 1421 N N . VAL A 1 164 ? 14.43863 0.98304 12.09361 1.000 7.37235 164 VAL A N 1
ATOM 1422 C CA . VAL A 1 164 ? 14.74505 0.19384 10.90030 1.000 8.27689 164 VAL A CA 1
ATOM 1423 C C . VAL A 1 164 ? 16.16002 -0.35198 10.90274 1.000 8.31737 164 VAL A C 1
ATOM 1424 O O . VAL A 1 164 ? 16.58201 -0.94802 9.90651 1.000 9.57856 164 VAL A O 1
ATOM 1428 N N . GLY A 1 165 ? 16.90763 -0.16440 11.98109 1.000 7.64312 165 GLY A N 1
ATOM 1429 C CA . GLY A 1 165 ? 18.23253 -0.74221 12.06461 1.000 7.93940 165 GLY A CA 1
ATOM 1430 C C . GLY A 1 165 ? 18.90110 -0.32668 13.35343 1.000 8.21067 165 GLY A C 1
ATOM 1431 O O . GLY A 1 165 ? 18.28669 0.31199 14.21707 1.000 7.97272 165 GLY A O 1
ATOM 1432 N N . TYR A 1 166 ? 20.17541 -0.70038 13.47006 1.000 7.66105 166 TYR A N 1
ATOM 1433 C CA . TYR A 1 166 ? 20.99004 -0.31291 14.61243 1.000 8.60325 166 TYR A CA 1
ATOM 1434 C C . TYR A 1 166 ? 22.45501 -0.52091 14.25753 1.000 7.14376 166 TYR A C 1
ATOM 1435 O O . TYR A 1 166 ? 22.79217 -1.19509 13.27705 1.000 7.94724 166 TYR A O 1
ATOM 1444 N N . GLY A 1 167 ? 23.31835 0.06455 15.08505 1.000 7.77463 167 GLY A N 1
ATOM 1445 C CA . GLY A 1 167 ? 24.74598 -0.13983 15.01408 1.000 7.70738 167 GLY A CA 1
ATOM 1446 C C . GLY A 1 167 ? 25.34131 -0.22468 16.40648 1.000 9.02537 167 GLY A C 1
ATOM 1447 O O . GLY A 1 167 ? 24.62169 -0.31536 17.40674 1.000 9.97277 167 GLY A O 1
ATOM 1448 N N . PRO A 1 168 ? 26.67093 -0.17999 16.49552 1.000 9.38581 168 PRO A N 1
ATOM 1449 C CA . PRO A 1 168 ? 27.33370 -0.37281 17.80095 1.000 10.26662 168 PRO A CA 1
ATOM 1450 C C . PRO A 1 168 ? 26.87965 0.57820 18.89265 1.000 9.15276 168 PRO A C 1
ATOM 1451 O O . PRO A 1 168 ? 26.78243 0.17416 20.06026 1.000 10.80287 168 PRO A O 1
ATOM 1455 N N . ASN A 1 169 ? 26.59409 1.83675 18.55504 1.000 8.28992 169 ASN A N 1
ATOM 1456 C CA . ASN A 1 169 ? 26.26493 2.83326 19.56614 1.000 8.92792 169 ASN A CA 1
ATOM 1457 C C . ASN A 1 169 ? 24.97831 3.59767 19.26545 1.000 8.25844 169 ASN A C 1
ATOM 1458 O O . ASN A 1 169 ? 24.75718 4.65838 19.85214 1.000 8.47206 169 ASN A O 1
ATOM 1463 N N . TYR A 1 170 ? 24.11412 3.08302 18.38585 1.000 7.70019 170 TYR A N 1
ATOM 1464 C CA . TYR A 1 170 ? 22.89007 3.80062 18.05054 1.000 7.48851 170 TYR A CA 1
ATOM 1465 C C . TYR A 1 170 ? 21.81552 2.83677 17.57263 1.000 7.13821 170 TYR A C 1
ATOM 1466 O O . TYR A 1 170 ? 22.08705 1.68286 17.21848 1.000 7.81823 170 TYR A O 1
ATOM 1475 N N . ILE A 1 171 ? 20.58452 3.34901 17.56181 1.000 7.27223 171 ILE A N 1
ATOM 1476 C CA . ILE A 1 171 ? 19.44353 2.73853 16.88851 1.000 6.55135 171 ILE A CA 1
ATOM 1477 C C . ILE A 1 171 ? 18.99944 3.68763 15.77578 1.000 6.76283 171 ILE A C 1
ATOM 1478 O O . ILE A 1 171 ? 18.95979 4.90880 15.96819 1.000 7.98880 171 ILE A O 1
ATOM 1483 N N . LEU A 1 172 ? 18.72600 3.12533 14.59539 1.000 6.78503 172 LEU A N 1
ATOM 1484 C CA . LEU A 1 172 ? 18.40363 3.89794 13.39490 1.000 7.32078 172 LEU A CA 1
ATOM 1485 C C . LEU A 1 172 ? 16.88952 4.00772 13.24332 1.000 5.90408 172 LEU A C 1
ATOM 1486 O O . LEU A 1 172 ? 16.19654 2.98457 13.16489 1.000 6.90188 172 LEU A O 1
ATOM 1491 N N . ILE A 1 173 ? 16.38698 5.24605 13.17668 1.000 6.25500 173 ILE A N 1
ATOM 1492 C CA . ILE A 1 173 ? 14.96183 5.56223 13.26081 1.000 7.00932 173 ILE A CA 1
ATOM 1493 C C . ILE A 1 173 ? 14.53994 6.32903 12.00616 1.000 6.92100 173 ILE A C 1
ATOM 1494 O O . ILE A 1 173 ? 15.17664 7.32459 11.64648 1.000 6.88382 173 ILE A O 1
ATOM 1499 N N . LYS A 1 174 ? 13.46815 5.86821 11.34908 1.000 6.77937 174 LYS A N 1
ATOM 1500 C CA . LYS A 1 174 ? 12.80561 6.60242 10.27121 1.000 6.55397 174 LYS A CA 1
ATOM 1501 C C . LYS A 1 174 ? 11.70995 7.47048 10.88617 1.000 5.79264 174 LYS A C 1
ATOM 1502 O O . LYS A 1 174 ? 10.78461 6.94762 11.52332 1.000 7.02577 174 LYS A O 1
ATOM 1508 N N . ASN A 1 175 ? 11.82515 8.78762 10.72440 1.000 5.80735 175 ASN A N 1
ATOM 1509 C CA . ASN A 1 175 ? 10.81421 9.72955 11.18739 1.000 6.45397 175 ASN A CA 1
ATOM 1510 C C . ASN A 1 175 ? 9.93305 10.12989 10.00016 1.000 6.67050 175 ASN A C 1
ATOM 1511 O O . ASN A 1 175 ? 10.24266 9.83098 8.84211 1.000 7.02300 175 ASN A O 1
ATOM 1516 N N . SER A 1 176 ? 8.82536 10.80839 10.30203 1.000 6.72430 176 SER A N 1
ATOM 1517 C CA . SER A 1 176 ? 7.80847 11.20243 9.33206 1.000 6.22108 176 SER A CA 1
ATOM 1518 C C . SER A 1 176 ? 7.68709 12.72448 9.24341 1.000 6.69882 176 SER A C 1
ATOM 1519 O O . SER A 1 176 ? 6.59136 13.28187 9.12201 1.000 6.94170 176 SER A O 1
ATOM 1522 N N . TRP A 1 177 ? 8.81939 13.42089 9.33079 1.000 7.40128 177 TRP A N 1
ATOM 1523 C CA . TRP A 1 177 ? 8.87849 14.87695 9.26105 1.000 7.08001 177 TRP A CA 1
ATOM 1524 C C . TRP A 1 177 ? 9.53930 15.37567 7.97349 1.000 7.14194 177 TRP A C 1
ATOM 1525 O O . TRP A 1 177 ? 10.05688 16.50133 7.93119 1.000 8.69568 177 TRP A O 1
ATOM 1536 N N . GLY A 1 178 ? 9.52170 14.56551 6.91566 1.000 6.49973 178 GLY A N 1
ATOM 1537 C CA . GLY A 1 178 ? 10.14331 14.94218 5.65952 1.000 6.90941 178 GLY A CA 1
ATOM 1538 C C . GLY A 1 178 ? 11.65229 14.74049 5.66083 1.000 6.97381 178 GLY A C 1
ATOM 1539 O O . GLY A 1 178 ? 12.28671 14.47781 6.68798 1.000 7.38195 178 GLY A O 1
ATOM 1540 N N . THR A 1 179 ? 12.24487 14.88233 4.47192 1.000 7.78994 179 THR A N 1
ATOM 1541 C CA . THR A 1 179 ? 13.67392 14.62410 4.30914 1.000 8.15744 179 THR A CA 1
ATOM 1542 C C . THR A 1 179 ? 14.55350 15.75762 4.82185 1.000 8.62727 179 THR A C 1
ATOM 1543 O O . THR A 1 179 ? 15.76626 15.56093 4.95532 1.000 9.95737 179 THR A O 1
ATOM 1547 N N . GLY A 1 180 ? 13.98382 16.92475 5.12183 1.000 9.68435 180 GLY A N 1
ATOM 1548 C CA . GLY A 1 180 ? 14.77660 18.04136 5.60506 1.000 10.05508 180 GLY A CA 1
ATOM 1549 C C . GLY A 1 180 ? 15.06473 18.03405 7.08788 1.000 10.67398 180 GLY A C 1
ATOM 1550 O O . GLY A 1 180 ? 15.81412 18.88827 7.57517 1.000 13.73016 180 GLY A O 1
ATOM 1551 N N . TRP A 1 181 ? 14.49852 17.08531 7.82107 1.000 8.82359 181 TRP A N 1
ATOM 1552 C CA . TRP A 1 181 ? 14.76906 16.92818 9.23866 1.000 7.84338 181 TRP A CA 1
ATOM 1553 C C . TRP A 1 181 ? 15.79462 15.81905 9.41423 1.000 8.31892 181 TRP A C 1
ATOM 1554 O O . TRP A 1 181 ? 15.75554 14.81029 8.70925 1.000 9.07141 181 TRP A O 1
ATOM 1565 N N . GLY A 1 182 ? 16.72089 16.01708 10.34525 1.000 9.25162 182 GLY A N 1
ATOM 1566 C CA . GLY A 1 182 ? 17.65329 14.94176 10.65905 1.000 8.48333 182 GLY A CA 1
ATOM 1567 C C . GLY A 1 182 ? 18.57806 14.58609 9.51203 1.000 9.37888 182 GLY A C 1
ATOM 1568 O O . GLY A 1 182 ? 19.02517 15.44396 8.74358 1.000 10.73102 182 GLY A O 1
ATOM 1569 N N . GLU A 1 183 ? 18.88361 13.29334 9.41195 1.000 8.50367 183 GLU A N 1
ATOM 1570 C CA . GLU A 1 183 ? 19.78268 12.75351 8.38784 1.000 8.96433 183 GLU A CA 1
ATOM 1571 C C . GLU A 1 183 ? 18.89954 12.22021 7.26345 1.000 8.74200 183 GLU A C 1
ATOM 1572 O O . GLU A 1 183 ? 18.51859 11.04863 7.25090 1.000 8.79461 183 GLU A O 1
ATOM 1578 N N . ASN A 1 184 ? 18.52395 13.10369 6.33476 1.000 8.94182 184 ASN A N 1
ATOM 1579 C CA . ASN A 1 184 ? 17.60525 12.73600 5.25259 1.000 9.92338 184 ASN A CA 1
ATOM 1580 C C . ASN A 1 184 ? 16.29183 12.16460 5.78711 1.000 8.80940 184 ASN A C 1
ATOM 1581 O O . ASN A 1 184 ? 15.68614 11.28034 5.17250 1.000 11.01727 184 ASN A O 1
ATOM 1586 N N . GLY A 1 185 ? 15.85884 12.64023 6.95240 1.000 7.05280 185 GLY A N 1
ATOM 1587 C CA . GLY A 1 185 ? 14.62174 12.19244 7.55524 1.000 7.07984 185 GLY A CA 1
ATOM 1588 C C . GLY A 1 185 ? 14.77915 11.14699 8.63765 1.000 6.07907 185 GLY A C 1
ATOM 1589 O O . GLY A 1 185 ? 13.77466 10.76979 9.26000 1.000 6.92600 185 GLY A O 1
ATOM 1590 N N . TYR A 1 186 ? 15.99960 10.66931 8.87379 1.000 6.39830 186 TYR A N 1
ATOM 1591 C CA . TYR A 1 186 ? 16.32293 9.65163 9.85883 1.000 6.12636 186 TYR A CA 1
ATOM 1592 C C . TYR A 1 186 ? 17.02284 10.28503 11.05449 1.000 6.40857 186 TYR A C 1
ATOM 1593 O O . TYR A 1 186 ? 17.57862 11.38514 10.97257 1.000 7.51702 186 TYR A O 1
ATOM 1602 N N . ILE A 1 187 ? 16.99643 9.57144 12.17803 1.000 6.39175 187 ILE A N 1
ATOM 1603 C CA . ILE A 1 187 ? 17.81868 9.92555 13.32983 1.000 6.28410 187 ILE A CA 1
ATOM 1604 C C . ILE A 1 187 ? 18.52365 8.67692 13.83399 1.000 7.05460 187 ILE A C 1
ATOM 1605 O O . ILE A 1 187 ? 17.94823 7.58201 13.85215 1.000 7.84163 187 ILE A O 1
ATOM 1610 N N . ARG A 1 188 ? 19.78845 8.83218 14.21205 1.000 6.71261 188 ARG A N 1
ATOM 1611 C CA . ARG A 1 188 ? 20.51437 7.79511 14.93422 1.000 6.95972 188 ARG A CA 1
ATOM 1612 C C . ARG A 1 188 ? 20.50928 8.21053 16.40173 1.000 7.24495 188 ARG A C 1
ATOM 1613 O O . ARG A 1 188 ? 21.08741 9.24029 16.76010 1.000 8.98247 188 ARG A O 1
ATOM 1621 N N . ILE A 1 189 ? 19.81053 7.44058 17.23824 1.000 6.91292 189 ILE A N 1
ATOM 1622 C CA . ILE A 1 189 ? 19.69973 7.73532 18.66806 1.000 7.06016 189 ILE A CA 1
ATOM 1623 C C . ILE A 1 189 ? 20.68648 6.86459 19.43406 1.000 7.45160 189 ILE A C 1
ATOM 1624 O O . ILE A 1 189 ? 20.74466 5.64337 19.22896 1.000 7.28076 189 ILE A O 1
ATOM 1629 N N . LYS A 1 190 ? 21.44772 7.48879 20.33182 1.000 7.25511 190 LYS A N 1
ATOM 1630 C CA . LYS A 1 190 ? 22.44976 6.75465 21.08656 1.000 8.13869 190 LYS A CA 1
ATOM 1631 C C . LYS A 1 190 ? 21.80516 5.61993 21.87386 1.000 7.34660 190 LYS A C 1
ATOM 1632 O O . LYS A 1 190 ? 20.70665 5.76355 22.41571 1.000 8.49028 190 LYS A O 1
ATOM 1638 N N . ARG A 1 191 ? 22.50045 4.48747 21.94504 1.000 7.97453 191 ARG A N 1
ATOM 1639 C CA . ARG A 1 191 ? 22.11880 3.39317 22.82453 1.000 8.52438 191 ARG A CA 1
ATOM 1640 C C . ARG A 1 191 ? 23.28581 3.05341 23.74152 1.000 8.95140 191 ARG A C 1
ATOM 1641 O O . ARG A 1 191 ? 24.38046 3.60135 23.61484 1.000 10.24306 191 ARG A O 1
ATOM 1649 N N . GLY A 1 192 ? 23.03772 2.14510 24.68302 1.000 9.11579 192 GLY A N 1
ATOM 1650 C CA . GLY A 1 192 ? 24.07887 1.71021 25.59412 1.000 9.84646 192 GLY A CA 1
ATOM 1651 C C . GLY A 1 192 ? 24.33682 2.64956 26.74884 1.000 11.70681 192 GLY A C 1
ATOM 1652 O O . GLY A 1 192 ? 25.41603 2.59823 27.34547 1.000 13.42512 192 GLY A O 1
ATOM 1653 N N . THR A 1 193 ? 23.38347 3.51565 27.08691 1.000 12.93140 193 THR A N 1
ATOM 1654 C CA . THR A 1 193 ? 23.57244 4.45977 28.18215 1.000 13.64863 193 THR A CA 1
ATOM 1655 C C . THR A 1 193 ? 23.21207 3.88198 29.54521 1.000 15.89715 193 THR A C 1
ATOM 1656 O O . THR A 1 193 ? 23.46458 4.53876 30.56282 1.000 18.10783 193 THR A O 1
ATOM 1660 N N . GLY A 1 194 ? 22.62833 2.68408 29.59823 1.000 16.40431 194 GLY A N 1
ATOM 1661 C CA . GLY A 1 194 ? 22.24062 2.07989 30.86000 1.000 17.22160 194 GLY A CA 1
ATOM 1662 C C . GLY A 1 194 ? 20.91935 2.56294 31.41193 1.000 18.15241 194 GLY A C 1
ATOM 1663 O O . GLY A 1 194 ? 20.48069 2.06696 32.45635 1.000 20.05654 194 GLY A O 1
ATOM 1664 N N . ASN A 1 195 ? 20.28052 3.51400 30.74781 1.000 16.92861 195 ASN A N 1
ATOM 1665 C CA . ASN A 1 195 ? 18.98285 4.02739 31.15273 1.000 17.18768 195 ASN A CA 1
ATOM 1666 C C . ASN A 1 195 ? 17.91286 3.09333 30.59246 1.000 16.61033 195 ASN A C 1
ATOM 1667 O O . ASN A 1 195 ? 17.78132 2.95361 29.37058 1.000 16.26647 195 ASN A O 1
ATOM 1672 N N A SER A 1 196 ? 17.15889 2.44526 31.48562 0.549 15.97601 196 SER A N 1
ATOM 1673 N N B SER A 1 196 ? 17.15911 2.44570 31.48394 0.451 16.07633 196 SER A N 1
ATOM 1674 C CA A SER A 1 196 ? 16.16196 1.46597 31.06089 0.549 14.90514 196 SER A CA 1
ATOM 1675 C CA B SER A 1 196 ? 16.16940 1.46429 31.05140 0.451 15.16342 196 SER A CA 1
ATOM 1676 C C A SER A 1 196 ? 15.03983 2.08494 30.23884 0.549 12.44218 196 SER A C 1
ATOM 1677 C C B SER A 1 196 ? 15.04680 2.08514 30.23024 0.451 12.83064 196 SER A C 1
ATOM 1678 O O A SER A 1 196 ? 14.35978 1.36638 29.49781 0.549 12.34814 196 SER A O 1
ATOM 1679 O O B SER A 1 196 ? 14.37460 1.36877 29.47999 0.451 12.82904 196 SER A O 1
ATOM 1684 N N . TYR A 1 197 ? 14.81734 3.39358 30.35533 1.000 11.87765 197 TYR A N 1
ATOM 1685 C CA . TYR A 1 197 ? 13.81160 4.03702 29.51970 1.000 11.07290 197 TYR A CA 1
ATOM 1686 C C . TYR A 1 197 ? 14.25997 4.16601 28.07149 1.000 9.45313 197 TYR A C 1
ATOM 1687 O O . TYR A 1 197 ? 13.40409 4.30810 27.19195 1.000 9.58681 197 TYR A O 1
ATOM 1696 N N . GLY A 1 198 ? 15.56286 4.12759 27.81305 1.000 9.47951 198 GLY A N 1
ATOM 1697 C CA . GLY A 1 198 ? 16.12047 4.51999 26.53615 1.000 10.81321 198 GLY A CA 1
ATOM 1698 C C . GLY A 1 198 ? 16.26150 6.02917 26.43402 1.000 9.60674 198 GLY A C 1
ATOM 1699 O O . GLY A 1 198 ? 15.58426 6.79864 27.11662 1.000 9.42475 198 GLY A O 1
ATOM 1700 N N . VAL A 1 199 ? 17.18144 6.46381 25.57224 1.000 10.17589 199 VAL A N 1
ATOM 1701 C CA . VAL A 1 199 ? 17.29125 7.89335 25.30819 1.000 9.88269 199 VAL A CA 1
ATOM 1702 C C . VAL A 1 199 ? 15.96951 8.37664 24.73154 1.000 9.17978 199 VAL A C 1
ATOM 1703 O O . VAL A 1 199 ? 15.39659 7.74640 23.83081 1.000 9.45997 199 VAL A O 1
ATOM 1707 N N . CYS A 1 200 ? 15.45812 9.48235 25.27791 1.000 8.35343 200 CYS A N 1
ATOM 1708 C CA . CYS A 1 200 ? 14.15725 10.03716 24.92038 1.000 9.45564 200 CYS A CA 1
ATOM 1709 C C . CYS A 1 200 ? 13.01423 9.05558 25.13083 1.000 8.24294 200 CYS A C 1
ATOM 1710 O O . CYS A 1 200 ? 11.97384 9.17228 24.47773 1.000 8.80492 200 CYS A O 1
ATOM 1713 N N . GLY A 1 201 ? 13.17446 8.08814 26.03343 1.000 7.49849 201 GLY A N 1
ATOM 1714 C CA . GLY A 1 201 ? 12.10454 7.14169 26.28292 1.000 7.56873 201 GLY A CA 1
ATOM 1715 C C . GLY A 1 201 ? 11.92328 6.08206 25.21870 1.000 7.87110 201 GLY A C 1
ATOM 1716 O O . GLY A 1 201 ? 10.86576 5.44303 25.16763 1.000 8.19960 201 GLY A O 1
ATOM 1717 N N . LEU A 1 202 ? 12.94542 5.84835 24.39291 1.000 7.30961 202 LEU A N 1
ATOM 1718 C CA . LEU A 1 202 ? 12.83581 4.99579 23.21267 1.000 7.52668 202 LEU A CA 1
ATOM 1719 C C . LEU A 1 202 ? 12.38374 3.56011 23.50964 1.000 7.38570 202 LEU A C 1
ATOM 1720 O O . LEU A 1 202 ? 11.89478 2.87996 22.59997 1.000 8.53834 202 LEU A O 1
ATOM 1725 N N . TYR A 1 203 ? 12.55724 3.05228 24.72967 1.000 7.68092 203 TYR A N 1
ATOM 1726 C CA . TYR A 1 203 ? 12.20163 1.66287 25.01912 1.000 7.57238 203 TYR A CA 1
ATOM 1727 C C . TYR A 1 203 ? 10.81717 1.52277 25.64762 1.000 8.04659 203 TYR A C 1
ATOM 1728 O O . TYR A 1 203 ? 10.46356 0.43296 26.10585 1.000 8.54830 203 TYR A O 1
ATOM 1737 N N . THR A 1 204 ? 10.00937 2.58488 25.63327 1.000 7.42478 204 THR A N 1
ATOM 1738 C CA . THR A 1 204 ? 8.75674 2.58455 26.38998 1.000 7.92231 204 THR A CA 1
ATOM 1739 C C . THR A 1 204 ? 7.69960 1.64075 25.81453 1.000 8.78757 204 THR A C 1
ATOM 1740 O O . THR A 1 204 ? 7.01924 0.94719 26.57802 1.000 9.80999 204 THR A O 1
ATOM 1744 N N . SER A 1 205 ? 7.50443 1.62226 24.49031 1.000 7.61352 205 SER A N 1
ATOM 1745 C CA . SER A 1 205 ? 6.33294 0.93232 23.93433 1.000 7.73287 205 SER A CA 1
ATOM 1746 C C . SER A 1 205 ? 6.58589 0.59754 22.46300 1.000 7.64131 205 SER A C 1
ATOM 1747 O O . SER A 1 205 ? 6.44703 1.46773 21.60153 1.000 8.40763 205 SER A O 1
ATOM 1750 N N . SER A 1 206 ? 6.91503 -0.66553 22.18600 1.000 7.76679 206 SER A N 1
ATOM 1751 C CA . SER A 1 206 ? 7.34732 -1.07865 20.85571 1.000 7.53892 206 SER A CA 1
ATOM 1752 C C . SER A 1 206 ? 6.52503 -2.26493 20.37785 1.000 7.26015 206 SER A C 1
ATOM 1753 O O . SER A 1 206 ? 6.36336 -3.24665 21.11427 1.000 8.66353 206 SER A O 1
ATOM 1756 N N . PHE A 1 207 ? 6.06065 -2.19854 19.12528 1.000 6.25431 207 PHE A N 1
ATOM 1757 C CA . PHE A 1 207 ? 5.19882 -3.22940 18.55287 1.000 7.13635 207 PHE A CA 1
ATOM 1758 C C . PHE A 1 207 ? 5.63573 -3.56242 17.13382 1.000 7.66958 207 PHE A C 1
ATOM 1759 O O . PHE A 1 207 ? 6.21193 -2.72544 16.43492 1.000 8.07724 207 PHE A O 1
ATOM 1767 N N . TYR A 1 208 ? 5.32126 -4.78471 16.69908 1.000 8.51378 208 TYR A N 1
ATOM 1768 C CA . TYR A 1 208 ? 5.61798 -5.18667 15.33316 1.000 8.40737 208 TYR A CA 1
ATOM 1769 C C . TYR A 1 208 ? 4.53582 -6.12706 14.82139 1.000 7.76329 208 TYR A C 1
ATOM 1770 O O . TYR A 1 208 ? 3.90278 -6.84283 15.61326 1.000 8.39977 208 TYR A O 1
ATOM 1779 N N . PRO A 1 209 ? 4.28191 -6.12798 13.51449 1.000 8.05991 209 PRO A N 1
ATOM 1780 C CA . PRO A 1 209 ? 3.27238 -7.02463 12.94135 1.000 8.50528 209 PRO A CA 1
ATOM 1781 C C . PRO A 1 209 ? 3.81279 -8.43453 12.75882 1.000 8.99189 209 PRO A C 1
ATOM 1782 O O . PRO A 1 209 ? 5.00613 -8.65084 12.52961 1.000 10.48742 209 PRO A O 1
ATOM 1786 N N . VAL A 1 210 ? 2.90159 -9.39711 12.85280 1.000 9.48165 210 VAL A N 1
ATOM 1787 C CA . VAL A 1 210 ? 3.18463 -10.80405 12.60348 1.000 12.10362 210 VAL A CA 1
ATOM 1788 C C . VAL A 1 210 ? 2.51182 -11.18723 11.29532 1.000 11.50827 210 VAL A C 1
ATOM 1789 O O . VAL A 1 210 ? 1.33371 -10.87375 11.08414 1.000 11.83946 210 VAL A O 1
ATOM 1793 N N . LYS A 1 211 ? 3.25894 -11.84090 10.40825 1.000 13.05483 211 LYS A N 1
ATOM 1794 C CA . LYS A 1 211 ? 2.67565 -12.38258 9.18778 1.000 17.26970 211 LYS A CA 1
ATOM 1795 C C . LYS A 1 211 ? 3.27112 -13.75169 8.91756 1.000 20.21246 211 LYS A C 1
ATOM 1796 O O . LYS A 1 211 ? 4.48531 -13.87821 8.73419 1.000 20.42287 211 LYS A O 1
ATOM 1802 N N . ASN A 1 212 ? 2.41355 -14.76459 8.88537 1.000 23.25880 212 ASN A N 1
ATOM 1803 C CA . ASN A 1 212 ? 2.84128 -16.13628 8.66212 1.000 27.67111 212 ASN A CA 1
ATOM 1804 C C . ASN A 1 212 ? 3.19651 -16.36476 7.19567 1.000 29.29957 212 ASN A C 1
ATOM 1805 O O . ASN A 1 212 ? 4.01497 -17.22740 6.87075 1.000 31.66894 212 ASN A O 1
#

B-factor: mean 14.54, std 9.81, range [2.08, 68.61]

Secondary structure (DSSP, 8-state):
--S-EEGGGGT--PPP-B-TTSB-HHHHHHHHHHHHHHHHHHS----B-HHHHHHH-TTS-TTB---HHHHHHHHHHT-B-BTTTS---SS-----TTTT-S-SB---EEEEPPSS-HHH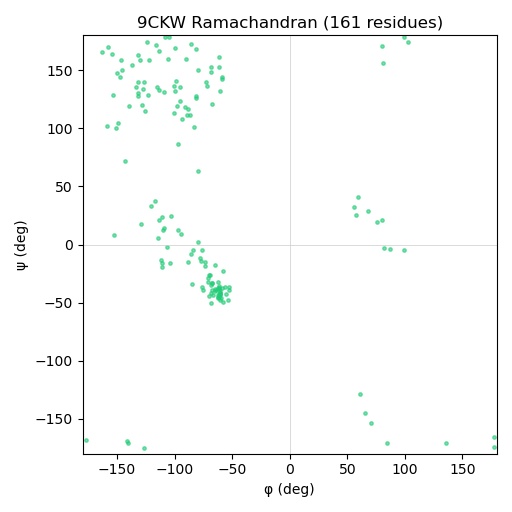HHHHHHHS-EEEEE---SHHHHT--SSEE--S--S---EEEEEEEEETTEEEEE-SB-TTSTBTTEEEEE--S--TT-GGGTTS--EEEE--

Organism: Carica papaya (NCBI:txid3649)

Nearest PDB structures (foldseek):
  1stf-assembly1_E  TM=1.003E+00  e=1.020E-50  Carica papaya
  2cio-assembly1_A  TM=1.002E+00  e=1.509E-50  Carica papaya
  6h8t-assembly1_A  TM=9.994E-01  e=7.722E-50  Carica papaya
  1ppp-assembly1_A  TM=1.002E+00  e=2.627E-48  Carica papaya
  4qrv-assembly1_A  TM=1.000E+00  e=6.996E-48  Carica papaya